Protein AF-A0AA88GRD1-F1 (afdb_monomer_lite)

Structure (mmCIF, N/CA/C/O backbone):
data_AF-A0AA88GRD1-F1
#
_entry.id   AF-A0AA88GRD1-F1
#
loop_
_atom_site.group_PDB
_atom_site.id
_atom_site.type_symbol
_atom_site.label_atom_id
_atom_site.label_alt_id
_atom_site.label_comp_id
_atom_site.label_asym_id
_atom_site.label_entity_id
_atom_site.label_seq_id
_atom_site.pdbx_PDB_ins_code
_atom_site.Cartn_x
_atom_site.Cartn_y
_atom_site.Cartn_z
_atom_site.occupancy
_atom_site.B_iso_or_equiv
_atom_site.auth_seq_id
_atom_site.auth_comp_id
_atom_site.auth_asym_id
_atom_site.auth_atom_id
_atom_site.pdbx_PDB_model_num
ATOM 1 N N . MET A 1 1 ? 17.449 -8.974 26.618 1.00 31.00 1 MET A N 1
ATOM 2 C CA . MET A 1 1 ? 17.729 -7.543 26.377 1.00 31.00 1 MET A CA 1
ATOM 3 C C . MET A 1 1 ? 16.964 -7.145 25.132 1.00 31.00 1 MET A C 1
ATOM 5 O O . MET A 1 1 ? 17.333 -7.564 24.045 1.00 31.00 1 MET A O 1
ATOM 9 N N . GLY A 1 2 ? 15.813 -6.498 25.317 1.00 31.42 2 GLY A N 1
ATOM 10 C CA . GLY A 1 2 ? 14.913 -6.144 24.222 1.00 31.42 2 GLY A CA 1
ATOM 11 C C . GLY A 1 2 ? 15.505 -5.008 23.401 1.00 31.42 2 GLY A C 1
ATOM 12 O O . GLY A 1 2 ? 15.759 -3.931 23.938 1.00 31.42 2 GLY A O 1
ATOM 13 N N . ASN A 1 3 ? 15.733 -5.253 22.113 1.00 25.38 3 ASN A N 1
ATOM 14 C CA . ASN A 1 3 ? 16.063 -4.197 21.169 1.00 25.38 3 ASN A CA 1
ATOM 15 C C . ASN A 1 3 ? 14.804 -3.360 20.940 1.00 25.38 3 ASN A C 1
ATOM 17 O O . ASN A 1 3 ? 13.932 -3.704 20.144 1.00 25.38 3 ASN A O 1
ATOM 21 N N . TYR A 1 4 ? 14.700 -2.266 21.689 1.00 30.19 4 TYR A N 1
ATOM 22 C CA . TYR A 1 4 ? 13.768 -1.192 21.400 1.00 30.19 4 TYR A CA 1
ATOM 23 C C . TYR A 1 4 ? 14.172 -0.571 20.062 1.00 30.19 4 TYR A C 1
ATOM 25 O O . TYR A 1 4 ? 15.127 0.201 19.984 1.00 30.19 4 TYR A O 1
ATOM 33 N N . PHE A 1 5 ? 13.448 -0.925 19.001 1.00 31.25 5 PHE A N 1
ATOM 34 C CA . PHE A 1 5 ? 13.452 -0.166 17.758 1.00 31.25 5 PHE A CA 1
ATOM 35 C C . PHE A 1 5 ? 13.036 1.270 18.089 1.00 31.25 5 PHE A C 1
ATOM 37 O O . PHE A 1 5 ? 11.887 1.527 18.457 1.00 31.25 5 PHE A O 1
ATOM 44 N N . LYS A 1 6 ? 13.995 2.197 18.006 1.00 24.72 6 LYS A N 1
ATOM 45 C CA . LYS A 1 6 ? 13.717 3.630 17.966 1.00 24.72 6 LYS A CA 1
ATOM 46 C C . LYS A 1 6 ? 12.980 3.898 16.660 1.00 24.72 6 LYS A C 1
ATOM 48 O O . LYS A 1 6 ? 13.600 3.966 15.603 1.00 24.72 6 LYS A O 1
ATOM 53 N N . VAL A 1 7 ? 11.661 4.015 16.737 1.00 33.59 7 VAL A N 1
ATOM 54 C CA . VAL A 1 7 ? 10.868 4.589 15.652 1.00 33.59 7 VAL A CA 1
ATOM 55 C C . VAL A 1 7 ? 11.128 6.092 15.709 1.00 33.59 7 VAL A C 1
ATOM 57 O O . VAL A 1 7 ? 10.507 6.811 16.485 1.00 33.59 7 VAL A O 1
ATOM 60 N N . ASN A 1 8 ? 12.137 6.552 14.970 1.00 30.30 8 ASN A N 1
ATOM 61 C CA . ASN A 1 8 ? 12.318 7.977 14.732 1.00 30.30 8 ASN A CA 1
ATOM 62 C C . ASN A 1 8 ? 11.155 8.449 13.853 1.00 30.30 8 ASN A C 1
ATOM 64 O O . ASN A 1 8 ? 10.889 7.868 12.801 1.00 30.30 8 ASN A O 1
ATOM 68 N N . SER A 1 9 ? 10.497 9.526 14.276 1.00 38.03 9 SER A N 1
ATOM 69 C CA . SER A 1 9 ? 9.333 10.183 13.663 1.00 38.03 9 SER A CA 1
ATOM 70 C C . SER A 1 9 ? 9.598 10.818 12.284 1.00 38.03 9 SER A C 1
ATOM 72 O O . SER A 1 9 ? 8.960 11.794 11.899 1.00 38.03 9 SER A O 1
ATOM 74 N N . SER A 1 10 ? 10.569 10.311 11.524 1.00 36.44 10 SER A N 1
ATOM 75 C CA . SER A 1 10 ? 10.974 10.866 10.223 1.00 36.44 10 SER A CA 1
ATOM 76 C C . SER A 1 10 ? 11.492 9.816 9.235 1.00 36.44 10 SER A C 1
ATOM 78 O O . SER A 1 10 ? 11.848 10.161 8.113 1.00 36.44 10 SER A O 1
ATOM 80 N N . THR A 1 11 ? 11.544 8.537 9.614 1.00 42.25 11 THR A N 1
ATOM 81 C CA . THR A 1 11 ? 12.011 7.459 8.734 1.00 42.25 11 THR A CA 1
ATOM 82 C C . THR A 1 11 ? 10.865 6.494 8.484 1.00 42.25 11 THR A C 1
ATOM 84 O O . THR A 1 11 ? 10.467 5.756 9.384 1.00 42.25 11 THR A O 1
ATOM 87 N N . LYS A 1 12 ? 10.333 6.523 7.258 1.00 49.03 12 LYS A N 1
ATOM 88 C CA . LYS A 1 12 ? 9.444 5.496 6.697 1.00 49.03 12 LYS A CA 1
ATOM 89 C C . LYS A 1 12 ? 9.948 4.103 7.126 1.00 49.03 12 LYS A C 1
ATOM 91 O O . LYS A 1 12 ? 11.150 3.867 6.988 1.00 49.03 12 LYS A O 1
ATOM 96 N N . PRO A 1 13 ? 9.096 3.210 7.668 1.00 55.72 13 PRO A N 1
ATOM 97 C CA . PRO A 1 13 ? 9.532 1.869 8.042 1.00 55.72 13 PRO A CA 1
ATOM 98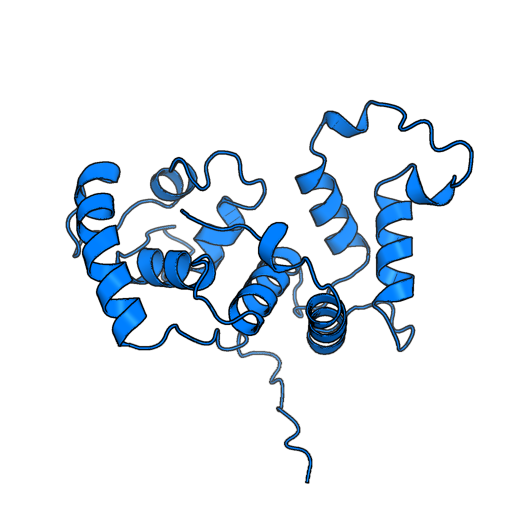 C C . PRO A 1 13 ? 10.189 1.191 6.838 1.00 55.72 13 PRO A C 1
ATOM 100 O O . PRO A 1 13 ? 9.628 1.200 5.739 1.00 55.72 13 PRO A O 1
ATOM 103 N N . GLU A 1 14 ? 11.394 0.652 7.020 1.00 68.00 14 GLU A N 1
ATOM 104 C CA . GLU A 1 14 ? 12.103 -0.014 5.933 1.00 68.00 14 GLU A CA 1
ATOM 105 C C . GLU A 1 14 ? 11.357 -1.299 5.572 1.00 68.00 14 GLU A C 1
ATOM 107 O O . GLU A 1 14 ? 11.158 -2.171 6.415 1.00 68.00 14 GLU A O 1
ATOM 112 N N . ILE A 1 15 ? 10.908 -1.396 4.322 1.00 78.06 15 ILE A N 1
ATOM 113 C CA . ILE A 1 15 ? 10.159 -2.551 3.837 1.00 78.06 15 ILE A CA 1
ATOM 114 C C . ILE A 1 15 ? 11.155 -3.701 3.616 1.00 78.06 15 ILE A C 1
ATOM 116 O O . ILE A 1 15 ? 12.048 -3.563 2.772 1.00 78.06 15 ILE A O 1
ATOM 120 N N . PRO A 1 16 ? 11.016 -4.846 4.316 1.00 79.69 16 PRO A N 1
ATOM 121 C CA . PRO A 1 16 ? 11.856 -6.009 4.081 1.00 79.69 16 PRO A CA 1
ATOM 122 C C . PRO A 1 16 ? 11.775 -6.451 2.620 1.00 79.69 16 PRO A C 1
ATOM 124 O O . PRO A 1 16 ? 10.691 -6.696 2.085 1.00 79.69 16 PRO A O 1
ATOM 127 N N . LYS A 1 17 ? 12.934 -6.564 1.971 1.00 77.56 17 LYS A N 1
ATOM 128 C CA . LYS A 1 17 ? 13.022 -6.973 0.567 1.00 77.56 17 LYS A CA 1
ATOM 129 C C . LYS A 1 17 ? 12.957 -8.490 0.425 1.00 77.56 17 LYS A C 1
ATOM 131 O O . LYS A 1 17 ? 13.346 -9.238 1.323 1.00 77.56 17 LYS A O 1
ATOM 136 N N . LEU A 1 18 ? 12.512 -8.941 -0.747 1.00 82.12 18 LEU A N 1
ATOM 137 C CA . LEU A 1 18 ? 12.633 -10.341 -1.140 1.00 82.12 18 LEU A CA 1
ATOM 138 C C . LEU A 1 18 ? 14.108 -10.793 -1.123 1.00 82.12 18 LEU A C 1
ATOM 140 O O . LEU A 1 18 ? 14.996 -10.000 -1.453 1.00 82.12 18 LEU A O 1
ATOM 144 N N . PRO A 1 19 ? 14.379 -12.075 -0.806 1.00 84.06 19 PRO A N 1
ATOM 145 C CA . PRO A 1 19 ? 15.677 -12.692 -1.059 1.00 84.06 19 PRO A CA 1
ATOM 146 C C . PRO A 1 19 ? 16.143 -12.443 -2.498 1.00 84.06 19 PRO A C 1
ATOM 148 O O . PRO A 1 19 ? 15.330 -12.479 -3.423 1.00 84.06 19 PRO A O 1
ATOM 151 N N . LYS A 1 20 ? 17.452 -12.230 -2.692 1.00 83.75 20 LYS A N 1
ATOM 152 C CA . LYS A 1 20 ? 18.035 -11.850 -3.995 1.00 83.75 20 LYS A CA 1
ATOM 153 C C . LYS A 1 20 ? 17.601 -12.771 -5.138 1.00 83.75 20 LYS A C 1
ATOM 155 O O . LYS A 1 20 ? 17.194 -12.283 -6.180 1.00 83.75 20 LYS A O 1
ATOM 160 N N . GLU A 1 21 ? 17.601 -14.080 -4.909 1.00 86.12 21 GLU A N 1
ATOM 161 C CA . GLU A 1 21 ? 17.204 -15.081 -5.909 1.00 86.12 21 GLU A CA 1
ATOM 162 C C . GLU A 1 21 ? 15.753 -14.898 -6.385 1.00 86.12 21 GLU A C 1
ATOM 164 O O . GLU A 1 21 ? 15.463 -14.968 -7.578 1.00 86.12 21 GLU A O 1
ATOM 169 N N . LEU A 1 22 ? 14.837 -14.608 -5.456 1.00 85.44 22 LEU A N 1
ATOM 170 C CA . LEU A 1 22 ? 13.429 -14.364 -5.771 1.00 85.44 22 LEU A CA 1
ATOM 171 C C . LEU A 1 22 ? 13.226 -13.010 -6.445 1.00 85.44 22 LEU A C 1
ATOM 173 O O . LEU A 1 22 ? 12.345 -12.875 -7.292 1.00 85.44 22 LEU A O 1
ATOM 177 N N . LEU A 1 23 ? 14.036 -12.017 -6.079 1.00 85.44 23 LEU A N 1
ATOM 178 C CA . LEU A 1 23 ? 14.034 -10.719 -6.736 1.00 85.44 23 LEU A CA 1
ATOM 179 C C . LEU A 1 23 ? 14.509 -10.848 -8.190 1.00 85.44 23 LEU A C 1
ATOM 181 O O . LEU A 1 23 ? 13.832 -10.347 -9.077 1.00 85.44 23 LEU A O 1
ATOM 185 N N . GLU A 1 24 ? 15.585 -11.588 -8.461 1.00 87.75 24 GLU A N 1
ATOM 186 C CA . GLU A 1 24 ? 16.074 -11.843 -9.825 1.00 87.75 24 GLU A CA 1
ATOM 187 C C . GLU A 1 24 ? 15.057 -12.617 -10.685 1.00 87.75 24 GLU A C 1
ATOM 189 O O . GLU A 1 24 ? 14.891 -12.340 -11.877 1.00 87.75 24 GLU A O 1
ATOM 194 N N . GLU A 1 25 ? 14.353 -13.594 -10.100 1.00 87.62 25 GLU A N 1
ATOM 195 C CA . GLU A 1 25 ? 13.248 -14.303 -10.762 1.00 87.62 25 GLU A CA 1
ATOM 196 C C . GLU A 1 25 ? 12.115 -13.328 -11.130 1.00 87.62 25 GLU A C 1
ATOM 198 O O . GLU A 1 25 ? 11.617 -13.333 -12.263 1.00 87.62 25 GLU A O 1
ATOM 203 N N . LEU A 1 26 ? 11.740 -12.462 -10.182 1.00 87.19 26 LEU A N 1
ATOM 204 C CA . LEU A 1 26 ? 10.706 -11.450 -10.364 1.00 87.19 26 LEU A CA 1
ATOM 205 C C . LEU A 1 26 ? 11.100 -10.442 -11.449 1.00 87.19 26 LEU A C 1
ATOM 207 O O . LEU A 1 26 ? 10.274 -10.139 -12.310 1.00 87.19 26 LEU A O 1
ATOM 211 N N . GLU A 1 27 ? 12.355 -9.992 -11.444 1.00 89.56 27 GLU A N 1
ATOM 212 C CA . GLU A 1 27 ? 12.948 -9.085 -12.428 1.00 89.56 27 GLU A CA 1
ATOM 213 C C . GLU A 1 27 ? 12.852 -9.657 -13.842 1.00 89.56 27 GLU A C 1
ATOM 215 O O . GLU A 1 27 ? 12.322 -9.000 -14.737 1.00 89.56 27 GLU A O 1
ATOM 220 N N . LYS A 1 28 ? 13.269 -10.913 -14.047 1.00 87.56 28 LYS A N 1
ATOM 221 C CA . LYS A 1 28 ? 13.185 -11.578 -15.360 1.00 87.56 28 LYS A CA 1
ATOM 222 C C . LYS A 1 28 ? 11.745 -11.689 -15.860 1.00 87.56 28 LYS A C 1
ATOM 224 O O . LYS A 1 28 ? 11.484 -11.442 -17.039 1.00 87.56 28 LYS A O 1
ATOM 229 N N . ARG A 1 29 ? 10.806 -12.048 -14.977 1.00 86.56 29 ARG A N 1
ATOM 230 C CA . ARG A 1 29 ? 9.379 -12.170 -15.322 1.00 86.56 29 ARG A CA 1
ATOM 231 C C . ARG A 1 29 ? 8.776 -10.811 -15.687 1.00 86.56 29 ARG A C 1
ATOM 233 O O . ARG A 1 29 ? 8.099 -10.696 -16.709 1.00 86.56 29 ARG A O 1
ATOM 240 N N . HIS A 1 30 ? 9.030 -9.793 -14.871 1.00 87.50 30 HIS A N 1
ATOM 241 C CA . HIS A 1 30 ? 8.395 -8.483 -14.999 1.00 87.50 30 HIS A CA 1
ATOM 242 C C . HIS A 1 30 ? 9.086 -7.569 -16.006 1.00 87.50 30 HIS A C 1
ATOM 244 O O . HIS A 1 30 ? 8.442 -6.651 -16.498 1.00 87.50 30 HIS A O 1
ATOM 250 N N . TYR A 1 31 ? 10.338 -7.839 -16.385 1.00 87.31 31 TYR A N 1
ATOM 251 C CA . TYR A 1 31 ? 11.025 -7.109 -17.452 1.00 87.31 31 TYR A CA 1
ATOM 252 C C . TYR A 1 31 ? 10.247 -7.178 -18.766 1.00 87.31 31 TYR A C 1
ATOM 254 O O . TYR A 1 31 ? 9.935 -6.153 -19.370 1.00 87.31 31 TYR A O 1
ATOM 262 N N . LYS A 1 32 ? 9.877 -8.395 -19.192 1.00 86.38 32 LYS A N 1
ATOM 263 C CA . LYS A 1 32 ? 9.118 -8.578 -20.434 1.00 86.38 32 LYS A CA 1
ATOM 264 C C . LYS A 1 32 ? 7.761 -7.885 -20.347 1.00 86.38 32 LYS A C 1
ATOM 266 O O . LYS A 1 32 ? 7.395 -7.187 -21.283 1.00 86.38 32 LYS A O 1
ATOM 271 N N . PHE A 1 33 ? 7.065 -8.055 -19.221 1.00 87.56 33 PHE A N 1
ATOM 272 C CA . PHE A 1 33 ? 5.774 -7.417 -18.973 1.00 87.56 33 PHE A CA 1
ATOM 273 C C . PHE A 1 33 ? 5.871 -5.890 -19.041 1.00 87.56 33 PHE A C 1
ATOM 275 O O . PHE A 1 33 ? 5.096 -5.270 -19.756 1.00 87.56 33 PHE A O 1
ATOM 282 N N . PHE A 1 34 ? 6.847 -5.290 -18.359 1.00 87.56 34 PHE A N 1
ATOM 283 C CA . PHE A 1 34 ? 7.049 -3.843 -18.326 1.00 87.56 34 PHE A CA 1
ATOM 284 C C . PHE A 1 34 ? 7.266 -3.280 -19.733 1.00 87.56 34 PHE A C 1
ATOM 286 O O . PHE A 1 34 ? 6.590 -2.334 -20.136 1.00 87.56 34 PHE A O 1
ATOM 293 N N . CYS A 1 35 ? 8.145 -3.917 -20.513 1.00 87.25 35 CYS A N 1
ATOM 294 C CA . CYS A 1 35 ? 8.428 -3.491 -21.878 1.00 87.25 35 CYS A CA 1
ATOM 295 C C . CYS A 1 35 ? 7.206 -3.588 -22.800 1.00 87.25 35 CYS A C 1
ATOM 297 O O . CYS A 1 35 ? 7.001 -2.706 -23.632 1.00 87.25 35 CYS A O 1
ATOM 299 N N . THR A 1 36 ? 6.392 -4.639 -22.668 1.00 87.38 36 THR A N 1
ATOM 300 C CA . THR A 1 36 ? 5.223 -4.842 -23.536 1.00 87.38 36 THR A CA 1
ATOM 301 C C . THR A 1 36 ? 4.010 -4.025 -23.113 1.00 87.38 36 THR A C 1
ATOM 303 O O . THR A 1 36 ? 3.343 -3.457 -23.968 1.00 87.38 36 THR A O 1
ATOM 306 N N . GLU A 1 37 ? 3.718 -3.965 -21.814 1.00 88.50 37 GLU A N 1
ATOM 307 C CA . GLU A 1 37 ? 2.501 -3.341 -21.284 1.00 88.50 37 GLU A CA 1
ATOM 308 C C . GLU A 1 37 ? 2.595 -1.816 -21.327 1.00 88.50 37 GLU A C 1
ATOM 310 O O . GLU A 1 37 ? 1.638 -1.130 -21.679 1.00 88.50 37 GLU A O 1
ATOM 315 N N . PHE A 1 38 ? 3.770 -1.272 -21.004 1.00 88.44 38 PHE A N 1
ATOM 316 C CA . PHE A 1 38 ? 3.971 0.173 -20.964 1.00 88.44 38 PHE A CA 1
ATOM 317 C C . PHE A 1 38 ? 4.583 0.739 -22.243 1.00 88.44 38 PHE A C 1
ATOM 319 O O . PHE A 1 38 ? 4.683 1.960 -22.366 1.00 88.44 38 PHE A O 1
ATOM 326 N N . ASN A 1 39 ? 4.976 -0.125 -23.190 1.00 87.88 39 ASN A N 1
ATOM 327 C CA . ASN A 1 39 ? 5.727 0.251 -24.390 1.00 87.88 39 ASN A CA 1
ATOM 328 C C . ASN A 1 39 ? 6.948 1.131 -24.047 1.00 87.88 39 ASN A C 1
ATOM 330 O O . ASN A 1 39 ? 7.218 2.138 -24.703 1.00 87.88 39 ASN A O 1
ATOM 334 N N . ALA A 1 40 ? 7.645 0.767 -22.968 1.00 85.56 40 ALA A N 1
ATOM 335 C CA . ALA A 1 40 ? 8.739 1.528 -22.381 1.00 85.56 40 ALA A CA 1
ATOM 336 C C . ALA A 1 40 ? 9.984 0.652 -22.240 1.00 85.56 40 ALA A C 1
ATOM 338 O O . ALA A 1 40 ? 9.902 -0.542 -21.961 1.00 85.56 40 ALA A O 1
ATOM 339 N N . ARG A 1 41 ? 11.165 1.237 -22.412 1.00 86.88 41 ARG A N 1
ATOM 340 C CA . ARG A 1 41 ? 12.422 0.561 -22.073 1.00 86.88 41 ARG A CA 1
ATOM 341 C C . ARG A 1 41 ? 12.678 0.629 -20.567 1.00 86.88 41 ARG A C 1
ATOM 343 O O . ARG A 1 41 ? 12.128 1.470 -19.870 1.00 86.88 41 ARG A O 1
ATOM 350 N N . ILE A 1 42 ? 13.570 -0.225 -20.074 1.00 84.31 42 ILE A N 1
ATOM 351 C CA . ILE A 1 42 ? 13.938 -0.290 -18.649 1.00 84.31 42 ILE A CA 1
ATOM 352 C C . ILE A 1 42 ? 14.523 1.021 -18.094 1.00 84.31 42 ILE A C 1
ATOM 354 O O . ILE A 1 42 ? 14.397 1.291 -16.904 1.00 84.31 42 ILE A O 1
ATOM 358 N N . ASP A 1 43 ? 15.160 1.822 -18.954 1.00 84.62 43 ASP A N 1
ATOM 359 C CA . ASP A 1 43 ? 15.740 3.135 -18.649 1.00 84.62 43 ASP A CA 1
ATOM 360 C C . ASP A 1 43 ? 14.717 4.279 -18.732 1.00 84.62 43 ASP A C 1
ATOM 362 O O . ASP A 1 43 ? 15.053 5.426 -18.447 1.00 84.62 43 ASP A O 1
ATOM 366 N N . GLN A 1 44 ? 13.483 3.987 -19.147 1.00 87.06 44 GLN A N 1
ATOM 367 C CA . GLN A 1 44 ? 12.424 4.972 -19.303 1.00 87.06 44 GLN A CA 1
ATOM 368 C C . GLN A 1 44 ? 11.469 4.954 -18.116 1.00 87.06 44 GLN A C 1
ATOM 370 O O . GLN A 1 44 ? 11.234 3.931 -17.471 1.00 87.06 44 GLN A O 1
ATOM 375 N N . PHE A 1 45 ? 10.886 6.119 -17.867 1.00 87.31 45 PHE A N 1
ATOM 376 C CA . PHE A 1 45 ? 9.824 6.275 -16.894 1.00 87.31 45 PHE A CA 1
ATOM 377 C C . PHE A 1 45 ? 8.476 5.873 -17.488 1.00 87.31 45 PHE A C 1
ATOM 379 O O . PHE A 1 45 ? 8.215 6.089 -18.674 1.00 87.31 45 PHE A O 1
ATOM 386 N N . VAL A 1 46 ? 7.603 5.344 -16.636 1.00 88.69 46 VAL A N 1
ATOM 387 C CA . VAL A 1 46 ? 6.196 5.086 -16.947 1.00 88.69 46 VAL A CA 1
ATOM 388 C C . VAL A 1 46 ? 5.313 5.948 -16.060 1.00 88.69 46 VAL A C 1
ATOM 390 O O . VAL A 1 46 ? 5.613 6.170 -14.888 1.00 88.69 46 VAL A O 1
ATOM 393 N N . ASN A 1 47 ? 4.213 6.449 -16.611 1.00 88.00 47 ASN A N 1
ATOM 394 C CA . ASN A 1 47 ? 3.325 7.321 -15.853 1.00 88.00 47 ASN A CA 1
ATOM 395 C C . ASN A 1 47 ? 2.518 6.515 -14.829 1.00 88.00 47 ASN A C 1
ATOM 397 O O . ASN A 1 47 ? 2.018 5.428 -15.134 1.00 88.00 47 ASN A O 1
ATOM 401 N N . ALA A 1 48 ? 2.268 7.098 -13.658 1.00 85.12 48 ALA A N 1
ATOM 402 C CA . ALA A 1 48 ? 1.395 6.532 -12.630 1.00 85.12 48 ALA A CA 1
ATOM 403 C C . ALA A 1 48 ? 0.013 6.126 -13.175 1.00 85.12 48 ALA A C 1
ATOM 405 O O . ALA A 1 48 ? -0.561 5.113 -12.772 1.00 85.12 48 ALA A O 1
ATOM 406 N N . SER A 1 49 ? -0.527 6.877 -14.139 1.00 86.44 49 SER A N 1
ATOM 407 C CA . SER A 1 49 ? -1.789 6.539 -14.808 1.00 86.44 49 SER A CA 1
ATOM 408 C C . SER A 1 49 ? -1.718 5.224 -15.592 1.00 86.44 49 SER A C 1
ATOM 410 O O . SER A 1 49 ? -2.691 4.476 -15.612 1.00 86.44 49 SER A O 1
ATOM 412 N N . GLN A 1 50 ? -0.577 4.898 -16.200 1.00 88.75 50 GLN A N 1
ATOM 413 C CA . GLN A 1 50 ? -0.381 3.620 -16.884 1.00 88.75 50 GLN A CA 1
ATOM 414 C C . GLN A 1 50 ? -0.301 2.484 -15.860 1.00 88.75 50 GLN A C 1
ATOM 416 O O . GLN A 1 50 ? -0.999 1.482 -15.997 1.00 88.75 50 GLN A O 1
ATOM 421 N N . VAL A 1 51 ? 0.471 2.672 -14.784 1.00 88.19 51 VAL A N 1
ATOM 422 C CA . VAL A 1 51 ? 0.638 1.655 -13.731 1.00 88.19 51 VAL A CA 1
ATOM 423 C C . VAL A 1 51 ? -0.673 1.388 -12.987 1.00 88.19 51 VAL A C 1
ATOM 425 O O . VAL A 1 51 ? -1.026 0.238 -12.750 1.00 88.19 51 VAL A O 1
ATOM 428 N N . THR A 1 52 ? -1.469 2.418 -12.690 1.00 87.94 52 THR A N 1
ATOM 429 C CA . THR A 1 52 ? -2.793 2.246 -12.060 1.00 87.94 52 THR A CA 1
ATOM 430 C C . THR A 1 52 ? -3.822 1.546 -12.955 1.00 87.94 52 THR A C 1
ATOM 432 O O . THR A 1 52 ? -4.849 1.096 -12.444 1.00 87.94 52 THR A O 1
ATOM 435 N N . ASN A 1 53 ? -3.575 1.434 -14.264 1.00 88.38 53 ASN A N 1
ATOM 436 C CA . ASN A 1 53 ? -4.483 0.799 -15.221 1.00 88.38 53 ASN A CA 1
ATOM 437 C C . ASN A 1 53 ? -4.130 -0.658 -15.551 1.00 88.38 53 ASN A C 1
ATOM 439 O O . ASN A 1 53 ? -4.917 -1.318 -16.234 1.00 88.38 53 ASN A O 1
ATOM 443 N N . ILE A 1 54 ? -3.022 -1.195 -15.027 1.00 89.12 54 ILE A N 1
ATOM 444 C CA . ILE A 1 54 ? -2.695 -2.614 -15.207 1.00 89.12 54 ILE A CA 1
ATOM 445 C C . ILE A 1 54 ? -3.794 -3.502 -14.620 1.00 89.12 54 ILE A C 1
ATOM 447 O O . ILE A 1 54 ? -4.470 -3.141 -13.648 1.00 89.12 54 ILE A O 1
ATOM 451 N N . ALA A 1 55 ? -3.942 -4.706 -15.175 1.00 85.75 55 ALA A N 1
ATOM 452 C CA . ALA A 1 55 ? -4.995 -5.641 -14.782 1.00 85.75 55 ALA A CA 1
ATOM 453 C C . ALA A 1 55 ? -5.052 -5.901 -13.263 1.00 85.75 55 ALA A C 1
ATOM 455 O O . ALA A 1 55 ? -6.149 -6.007 -12.716 1.00 85.75 55 ALA A O 1
ATOM 456 N N . ALA A 1 56 ? -3.892 -5.935 -12.596 1.00 83.69 56 ALA A N 1
ATOM 457 C CA . ALA A 1 56 ? -3.766 -6.171 -11.158 1.00 83.69 56 ALA A CA 1
ATOM 458 C C . ALA A 1 56 ? -4.217 -4.994 -10.265 1.00 83.69 56 ALA A C 1
ATOM 460 O O . ALA A 1 56 ? -4.610 -5.221 -9.125 1.00 83.69 56 ALA A O 1
ATOM 461 N N . LEU A 1 57 ? -4.186 -3.745 -10.754 1.00 86.06 57 LEU A N 1
ATOM 462 C CA . LEU A 1 57 ? -4.489 -2.549 -9.946 1.00 86.06 57 LEU A CA 1
ATOM 463 C C . LEU A 1 57 ? -5.734 -1.782 -10.392 1.00 86.06 57 LEU A C 1
ATOM 465 O O . LEU A 1 57 ? -6.280 -1.021 -9.597 1.00 86.06 57 LEU A O 1
ATOM 469 N N . ARG A 1 58 ? -6.232 -1.970 -11.619 1.00 84.94 58 ARG A N 1
ATOM 470 C CA . ARG A 1 58 ? -7.306 -1.128 -12.185 1.00 84.94 58 ARG A CA 1
ATOM 471 C C . ARG A 1 58 ? -8.574 -1.023 -11.328 1.00 84.94 58 ARG A C 1
ATOM 473 O O . ARG A 1 58 ? -9.182 0.049 -11.307 1.00 84.94 58 ARG A O 1
ATOM 480 N N . PHE A 1 59 ? -8.930 -2.088 -10.605 1.00 84.56 59 PHE A N 1
ATOM 481 C CA . PHE A 1 59 ? -10.094 -2.151 -9.707 1.00 84.56 59 PHE A CA 1
ATOM 482 C C . PHE A 1 59 ? -9.737 -1.999 -8.223 1.00 84.56 59 PHE A C 1
ATOM 484 O O . PHE A 1 59 ? -10.619 -2.049 -7.373 1.00 84.56 59 PHE A O 1
ATOM 491 N N . ASN A 1 60 ? -8.457 -1.816 -7.898 1.00 86.56 60 ASN A N 1
ATOM 492 C CA . ASN A 1 60 ? -8.022 -1.638 -6.523 1.00 86.56 60 ASN A CA 1
ATOM 493 C C . ASN A 1 60 ? -8.356 -0.204 -6.053 1.00 86.56 60 ASN A C 1
ATOM 495 O O . ASN A 1 60 ? -7.886 0.760 -6.670 1.00 86.56 60 ASN A O 1
ATOM 499 N N . PRO A 1 61 ? -9.123 -0.025 -4.960 1.00 87.38 61 PRO A N 1
ATOM 500 C CA . PRO A 1 61 ? -9.508 1.302 -4.475 1.00 87.38 61 PRO A CA 1
ATOM 501 C C . PRO A 1 61 ? -8.329 2.120 -3.914 1.00 87.38 61 PRO A C 1
ATOM 503 O O . PRO A 1 61 ? -8.418 3.341 -3.788 1.00 87.38 61 PRO A O 1
ATOM 506 N N . PHE A 1 62 ? -7.196 1.474 -3.630 1.00 89.31 62 PHE A N 1
ATOM 507 C CA . PHE A 1 62 ? -5.958 2.101 -3.168 1.00 89.31 62 PHE A CA 1
ATOM 508 C C . PHE A 1 62 ? -4.909 2.252 -4.275 1.00 89.31 62 PHE A C 1
ATOM 510 O O . PHE A 1 62 ? -3.787 2.651 -3.986 1.00 89.31 62 PHE A O 1
ATOM 517 N N . LYS A 1 63 ? -5.240 1.981 -5.548 1.00 89.00 63 LYS A N 1
ATOM 518 C CA . LYS A 1 63 ? -4.264 1.973 -6.657 1.00 89.00 63 LYS A CA 1
ATOM 519 C C . LYS A 1 63 ? -3.400 3.233 -6.760 1.00 89.00 63 LYS A C 1
ATOM 521 O O . LYS A 1 63 ? -2.209 3.119 -7.017 1.00 89.00 63 LYS A O 1
ATOM 526 N N . LYS A 1 64 ? -3.983 4.418 -6.536 1.00 88.31 64 LYS A N 1
ATOM 527 C CA . LYS A 1 64 ? -3.244 5.692 -6.556 1.00 88.31 64 LYS A CA 1
ATOM 528 C C . LYS A 1 64 ? -2.240 5.762 -5.408 1.00 88.31 64 LYS A C 1
ATOM 530 O O . LYS A 1 64 ? -1.059 5.942 -5.655 1.00 88.31 64 LYS A O 1
ATOM 535 N N . THR A 1 65 ? -2.708 5.492 -4.192 1.00 88.94 65 THR A N 1
ATOM 536 C CA . THR A 1 65 ? -1.888 5.469 -2.976 1.00 88.94 65 THR A CA 1
ATOM 537 C C . THR A 1 65 ? -0.768 4.433 -3.057 1.00 88.94 65 THR A C 1
ATOM 539 O O . THR A 1 65 ? 0.348 4.707 -2.638 1.00 88.94 65 THR A O 1
ATOM 542 N N . ILE A 1 66 ? -1.034 3.257 -3.636 1.00 88.94 66 ILE A N 1
ATOM 543 C CA . ILE A 1 66 ? -0.012 2.231 -3.881 1.00 88.94 66 ILE A CA 1
ATOM 544 C C . ILE A 1 66 ? 1.070 2.777 -4.815 1.00 88.94 66 ILE A C 1
ATOM 546 O O . ILE A 1 66 ? 2.250 2.683 -4.499 1.00 88.94 66 ILE A O 1
ATOM 550 N N . VAL A 1 67 ? 0.683 3.361 -5.949 1.00 88.31 67 VAL A N 1
ATOM 551 C CA . VAL A 1 67 ? 1.645 3.909 -6.910 1.00 88.31 67 VAL A CA 1
ATOM 552 C C . VAL A 1 67 ? 2.456 5.051 -6.297 1.00 88.31 67 VAL A C 1
ATOM 554 O O . VAL A 1 67 ? 3.678 5.019 -6.363 1.00 88.31 67 VAL A O 1
ATOM 557 N N . GLU A 1 68 ? 1.804 5.998 -5.623 1.00 86.75 68 GLU A N 1
ATOM 558 C CA . GLU A 1 68 ? 2.457 7.108 -4.911 1.00 86.75 68 GLU A CA 1
ATOM 559 C C . GLU A 1 68 ? 3.446 6.613 -3.844 1.00 86.75 68 GLU A C 1
ATOM 561 O O . GLU A 1 68 ? 4.509 7.199 -3.664 1.00 86.75 68 GLU A O 1
ATOM 566 N N . LEU A 1 69 ? 3.134 5.506 -3.162 1.00 86.06 69 LEU A N 1
ATOM 567 C CA . LEU A 1 69 ? 3.982 4.943 -2.114 1.00 86.06 69 LEU A CA 1
ATOM 568 C C . LEU A 1 69 ? 5.325 4.406 -2.634 1.00 86.06 69 LEU A C 1
ATOM 570 O O . LEU A 1 69 ? 6.318 4.456 -1.895 1.00 86.06 69 LEU A O 1
ATOM 574 N N . PHE A 1 70 ? 5.340 3.856 -3.849 1.00 86.50 70 PHE A N 1
ATOM 575 C CA . PHE A 1 70 ? 6.524 3.252 -4.472 1.00 86.50 70 PHE A CA 1
ATOM 576 C C . PHE A 1 70 ? 7.197 4.157 -5.506 1.00 86.50 70 PHE A C 1
ATOM 578 O O . PHE A 1 70 ? 8.320 3.872 -5.904 1.00 86.50 70 PHE A O 1
ATOM 585 N N . CYS A 1 71 ? 6.540 5.229 -5.940 1.00 84.81 71 CYS A N 1
ATOM 586 C CA . CYS A 1 71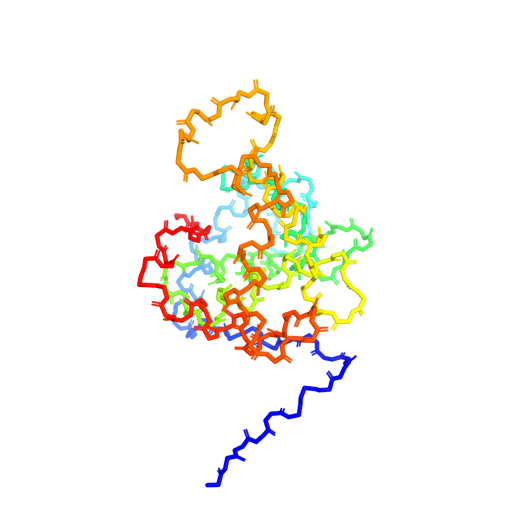 ? 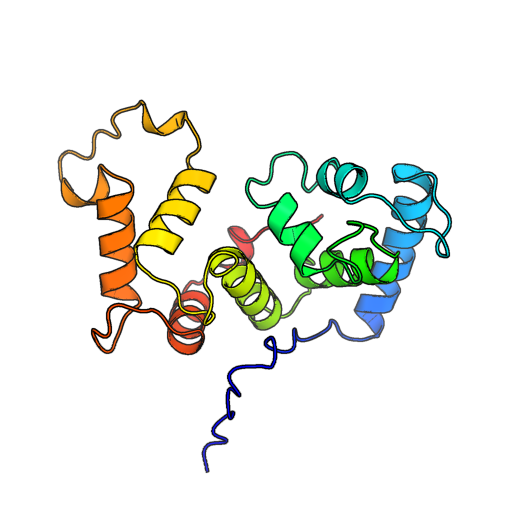7.100 6.173 -6.895 1.00 84.81 71 CYS A CA 1
ATOM 587 C C . CYS A 1 71 ? 8.294 6.920 -6.284 1.00 84.81 71 CYS A C 1
ATOM 589 O O . CYS A 1 71 ? 8.162 7.546 -5.230 1.00 84.81 71 CYS A O 1
ATOM 591 N N . SER A 1 72 ? 9.447 6.885 -6.958 1.00 79.31 72 SER A N 1
ATOM 592 C CA . SER A 1 72 ? 10.630 7.648 -6.539 1.00 79.31 72 SER A CA 1
ATOM 593 C C . SER A 1 72 ? 10.440 9.163 -6.689 1.00 79.31 72 SER A C 1
ATOM 595 O O . SER A 1 72 ? 11.043 9.929 -5.940 1.00 79.31 72 SER A O 1
ATOM 597 N N . ASP A 1 73 ? 9.586 9.596 -7.622 1.00 78.31 73 ASP A N 1
ATOM 598 C CA . ASP A 1 73 ? 9.194 10.996 -7.805 1.00 78.31 73 ASP A CA 1
ATOM 599 C C . ASP A 1 73 ? 7.661 11.142 -7.733 1.00 78.31 73 ASP A C 1
ATOM 601 O O . ASP A 1 73 ? 6.958 10.996 -8.740 1.00 78.31 73 ASP A O 1
ATOM 605 N N . PRO A 1 74 ? 7.109 11.394 -6.535 1.00 67.06 74 PRO A N 1
ATOM 606 C CA . PRO A 1 74 ? 5.672 11.565 -6.354 1.00 67.06 74 PRO A CA 1
ATOM 607 C C . PRO A 1 74 ? 5.096 12.801 -7.060 1.00 67.06 74 PRO A C 1
ATOM 609 O O . PRO A 1 74 ? 3.903 12.805 -7.357 1.00 67.06 74 PRO A O 1
ATOM 612 N N . GLU A 1 75 ? 5.902 13.838 -7.331 1.00 69.19 75 GLU A N 1
ATOM 613 C CA . GLU A 1 75 ? 5.424 15.079 -7.958 1.00 69.19 75 GLU A CA 1
ATOM 614 C C . GLU A 1 75 ? 5.182 14.895 -9.457 1.00 69.19 75 GLU A C 1
ATOM 616 O O . GLU A 1 75 ? 4.164 15.355 -9.979 1.00 69.19 75 GLU A O 1
ATOM 621 N N . SER A 1 76 ? 6.076 14.185 -10.153 1.00 73.00 76 SER A N 1
ATOM 622 C CA . SER A 1 76 ? 5.856 13.833 -11.562 1.00 73.00 76 SER A CA 1
ATOM 623 C C . SER A 1 76 ? 4.958 12.606 -11.739 1.00 73.00 76 SER A C 1
ATOM 625 O O . SER A 1 76 ? 4.361 12.424 -12.804 1.00 73.00 76 SER A O 1
ATOM 627 N N . GLY A 1 77 ? 4.853 11.753 -10.713 1.00 69.88 77 GLY A N 1
ATOM 628 C CA . GLY A 1 77 ? 4.177 10.459 -10.802 1.00 69.88 77 GLY A CA 1
ATOM 629 C C . GLY A 1 77 ? 4.874 9.498 -11.772 1.00 69.88 77 GLY A C 1
ATOM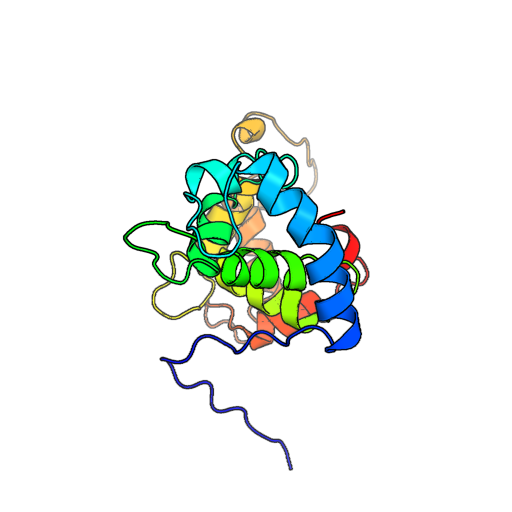 630 O O . GLY A 1 77 ? 4.238 8.576 -12.291 1.00 69.88 77 GLY A O 1
ATOM 631 N N . ALA A 1 78 ? 6.151 9.741 -12.067 1.00 83.12 78 ALA A N 1
ATOM 632 C CA . ALA A 1 78 ? 6.958 8.952 -12.979 1.00 83.12 78 ALA A CA 1
ATOM 633 C C . ALA A 1 78 ? 7.612 7.784 -12.231 1.00 83.12 78 ALA A C 1
ATOM 635 O O . ALA A 1 78 ? 8.457 7.976 -11.360 1.00 83.12 78 ALA A O 1
ATOM 636 N N . MET A 1 79 ? 7.249 6.556 -12.597 1.00 87.00 79 MET A N 1
ATOM 637 C CA . MET A 1 79 ? 7.828 5.348 -12.012 1.00 87.00 79 MET A CA 1
ATOM 638 C C . MET A 1 79 ? 8.943 4.796 -12.892 1.00 87.00 79 MET A C 1
ATOM 640 O O . MET A 1 79 ? 8.789 4.659 -14.107 1.00 87.00 79 MET A O 1
ATOM 644 N N . THR A 1 80 ? 10.053 4.417 -12.271 1.00 90.06 80 THR A N 1
ATOM 645 C CA . THR A 1 80 ? 11.100 3.620 -12.919 1.00 90.06 80 THR A CA 1
ATOM 646 C C . THR A 1 80 ? 10.728 2.135 -12.931 1.00 90.06 80 THR A C 1
ATOM 648 O O . THR A 1 80 ? 9.854 1.681 -12.186 1.00 90.06 80 THR A O 1
ATOM 651 N N . PHE A 1 81 ? 11.443 1.325 -13.719 1.00 89.44 81 PHE A N 1
ATOM 652 C CA . PHE A 1 81 ? 11.329 -0.133 -13.603 1.00 89.44 81 PHE A CA 1
ATOM 653 C C . PHE A 1 81 ? 11.670 -0.631 -12.189 1.00 89.44 81 PHE A C 1
ATOM 655 O O . PHE A 1 81 ? 11.049 -1.577 -11.710 1.00 89.44 81 PHE A O 1
ATOM 662 N N . ARG A 1 82 ? 12.613 0.021 -11.491 1.00 88.44 82 ARG A N 1
ATOM 663 C CA . ARG A 1 82 ? 12.961 -0.332 -10.109 1.00 88.44 82 ARG A CA 1
ATOM 664 C C . ARG A 1 82 ? 11.789 -0.099 -9.158 1.00 88.44 82 ARG A C 1
ATOM 666 O O . ARG A 1 82 ? 11.479 -0.998 -8.385 1.00 88.44 82 ARG A O 1
ATOM 673 N N . ASP A 1 83 ? 11.113 1.041 -9.273 1.00 89.19 83 ASP A N 1
ATOM 674 C CA . ASP A 1 83 ? 9.924 1.360 -8.470 1.00 89.19 83 ASP A CA 1
ATOM 675 C C . ASP A 1 83 ? 8.804 0.343 -8.714 1.00 89.19 83 ASP A C 1
ATOM 677 O O . ASP A 1 83 ? 8.183 -0.166 -7.780 1.00 89.19 83 ASP A O 1
ATOM 681 N N . PHE A 1 84 ? 8.579 -0.009 -9.985 1.00 88.94 84 PHE A N 1
ATOM 682 C CA . PHE A 1 84 ? 7.605 -1.028 -10.368 1.00 88.94 84 PHE A CA 1
ATOM 683 C C . PHE A 1 84 ? 7.948 -2.404 -9.775 1.00 88.94 84 PHE A C 1
ATOM 685 O O . PHE A 1 84 ? 7.071 -3.092 -9.254 1.00 88.94 84 PHE A O 1
ATOM 692 N N . LEU A 1 85 ? 9.221 -2.799 -9.802 1.00 89.06 85 LEU A N 1
ATOM 693 C CA . LEU A 1 85 ? 9.676 -4.051 -9.198 1.00 89.06 85 LEU A CA 1
ATOM 694 C C . LEU A 1 85 ? 9.559 -4.054 -7.680 1.00 89.06 85 LEU A C 1
ATOM 696 O O . LEU A 1 85 ? 9.152 -5.067 -7.117 1.00 89.06 85 LEU A O 1
ATOM 700 N N . ASP A 1 86 ? 9.909 -2.952 -7.019 1.00 87.94 86 ASP A N 1
ATOM 701 C CA . ASP A 1 86 ? 9.783 -2.828 -5.570 1.00 87.94 86 ASP A CA 1
ATOM 702 C C . ASP A 1 86 ? 8.305 -2.939 -5.161 1.00 87.94 86 ASP A C 1
ATOM 704 O O . ASP A 1 86 ? 7.990 -3.698 -4.242 1.00 87.94 86 ASP A O 1
ATOM 708 N N . MET A 1 87 ? 7.389 -2.333 -5.925 1.00 88.62 87 MET A N 1
ATOM 709 C CA . MET A 1 87 ? 5.944 -2.524 -5.767 1.00 88.62 87 MET A CA 1
ATOM 710 C C . MET A 1 87 ? 5.538 -4.000 -5.931 1.00 88.62 87 MET A C 1
ATOM 712 O O . MET A 1 87 ? 4.922 -4.579 -5.034 1.00 88.62 87 MET A O 1
ATOM 716 N N . CYS A 1 88 ? 5.911 -4.645 -7.041 1.00 87.31 88 CYS A N 1
ATOM 717 C CA . CYS A 1 88 ? 5.603 -6.058 -7.292 1.00 87.31 88 CYS A CA 1
ATOM 718 C C . CYS A 1 88 ? 6.204 -6.995 -6.231 1.00 87.31 88 CYS A C 1
ATOM 720 O O . CYS A 1 88 ? 5.620 -8.033 -5.920 1.00 87.31 88 CYS A O 1
ATOM 722 N N . SER A 1 89 ? 7.357 -6.638 -5.660 1.00 88.19 89 SER A N 1
ATOM 723 C CA . SER A 1 89 ? 8.067 -7.470 -4.689 1.00 88.19 89 SER A CA 1
ATOM 724 C C . SER A 1 89 ? 7.278 -7.663 -3.398 1.00 88.19 89 SER A C 1
ATOM 726 O O . SER A 1 89 ? 7.274 -8.767 -2.857 1.00 88.19 89 SER A O 1
ATOM 728 N N . VAL A 1 90 ? 6.559 -6.633 -2.942 1.00 85.38 90 VAL A N 1
ATOM 729 C CA . VAL A 1 90 ? 5.765 -6.688 -1.707 1.00 85.38 90 VAL A CA 1
ATOM 730 C C . VAL A 1 90 ? 4.467 -7.459 -1.909 1.00 85.38 90 VAL A C 1
ATOM 732 O O . VAL A 1 90 ? 4.042 -8.196 -1.022 1.00 85.38 90 VAL A O 1
ATOM 735 N N . PHE A 1 91 ? 3.849 -7.330 -3.081 1.00 83.31 91 PHE A N 1
ATOM 736 C CA . PHE A 1 91 ? 2.608 -8.040 -3.400 1.00 83.31 91 PHE A CA 1
ATOM 737 C C . PHE A 1 91 ? 2.834 -9.460 -3.935 1.00 83.31 91 PHE A C 1
ATOM 739 O O . PHE A 1 91 ? 1.876 -10.152 -4.287 1.00 83.31 91 PHE A O 1
ATOM 746 N N . SER A 1 92 ? 4.090 -9.913 -3.974 1.00 85.12 92 SER A N 1
ATOM 747 C CA . SER A 1 92 ? 4.433 -11.293 -4.294 1.00 85.12 92 SER A CA 1
ATOM 748 C C . SER A 1 92 ? 3.879 -12.250 -3.229 1.00 85.12 92 SER A C 1
ATOM 750 O O . SER A 1 92 ? 4.020 -11.989 -2.028 1.00 85.12 92 SER A O 1
ATOM 752 N N . PRO A 1 93 ? 3.345 -13.423 -3.617 1.00 83.75 93 PRO A N 1
ATOM 753 C CA . PRO A 1 93 ? 2.999 -14.480 -2.668 1.00 83.75 93 PRO A CA 1
ATOM 754 C C . PRO A 1 93 ? 4.181 -14.891 -1.779 1.00 83.75 93 PRO A C 1
ATOM 756 O O . PRO A 1 93 ? 3.985 -15.266 -0.628 1.00 83.75 93 PRO A O 1
ATOM 759 N N . LYS A 1 94 ? 5.411 -14.790 -2.307 1.00 85.62 94 LYS A N 1
ATOM 760 C CA . LYS A 1 94 ? 6.653 -15.146 -1.606 1.00 85.62 94 LYS A CA 1
ATOM 761 C C . LYS A 1 94 ? 7.176 -14.023 -0.692 1.00 85.62 94 LYS A C 1
ATOM 763 O O . LYS A 1 94 ? 8.214 -14.205 -0.057 1.00 85.62 94 LYS A O 1
ATOM 768 N N . ALA A 1 95 ? 6.517 -12.861 -0.651 1.00 86.19 95 ALA A N 1
ATOM 769 C CA . ALA A 1 95 ? 6.939 -11.742 0.184 1.00 86.19 95 ALA A CA 1
ATOM 770 C C . ALA A 1 95 ? 6.775 -12.067 1.676 1.00 86.19 95 ALA A C 1
ATOM 772 O O . ALA A 1 95 ? 5.755 -12.652 2.058 1.00 86.19 95 ALA A O 1
ATOM 773 N N . PRO A 1 96 ? 7.726 -11.656 2.538 1.00 87.06 96 PRO A N 1
ATOM 774 C CA . PRO A 1 96 ? 7.557 -11.770 3.976 1.00 87.06 96 PRO A CA 1
ATOM 775 C C . PRO A 1 96 ? 6.273 -11.072 4.417 1.00 87.06 96 PRO A C 1
ATOM 777 O O . PRO A 1 96 ? 5.994 -9.941 4.016 1.00 87.06 96 PRO A O 1
ATOM 780 N N . ARG A 1 97 ? 5.514 -11.724 5.297 1.00 87.50 97 ARG A N 1
ATOM 781 C CA . ARG A 1 97 ? 4.273 -11.171 5.847 1.00 87.50 97 ARG A CA 1
ATOM 782 C C . ARG A 1 97 ? 4.465 -9.777 6.446 1.00 87.50 97 ARG A C 1
ATOM 784 O O . ARG A 1 97 ? 3.625 -8.906 6.258 1.00 87.50 97 ARG A O 1
ATOM 791 N N . GLU A 1 98 ? 5.591 -9.555 7.117 1.00 88.19 98 GLU A N 1
ATOM 792 C CA . GLU A 1 98 ? 5.946 -8.257 7.695 1.00 88.19 98 GLU A CA 1
ATOM 793 C C . GLU A 1 98 ? 6.050 -7.144 6.641 1.00 88.19 98 GLU A C 1
ATOM 795 O O . GLU A 1 98 ? 5.534 -6.053 6.865 1.00 88.19 98 GLU A O 1
ATOM 800 N N . ALA A 1 99 ? 6.609 -7.426 5.459 1.00 87.69 99 ALA A N 1
ATOM 801 C CA . ALA A 1 99 ? 6.675 -6.454 4.367 1.00 87.69 99 ALA A CA 1
ATOM 802 C C . ALA A 1 99 ? 5.280 -6.041 3.882 1.00 87.69 99 ALA A C 1
ATOM 804 O O . ALA A 1 99 ? 5.021 -4.856 3.669 1.00 87.69 99 ALA A O 1
ATOM 805 N N . LYS A 1 100 ? 4.357 -7.006 3.781 1.00 88.31 100 LYS A N 1
ATOM 806 C CA . LYS A 1 100 ? 2.955 -6.741 3.432 1.00 88.31 100 LYS A CA 1
ATOM 807 C C . LYS A 1 100 ? 2.267 -5.885 4.497 1.00 88.31 100 LYS A C 1
ATOM 809 O O . LYS A 1 100 ? 1.598 -4.917 4.153 1.00 88.31 100 LYS A O 1
ATOM 814 N N . ILE A 1 101 ? 2.457 -6.210 5.779 1.00 89.31 101 ILE A N 1
ATOM 815 C CA . ILE A 1 101 ? 1.877 -5.458 6.905 1.00 89.31 101 ILE A CA 1
ATOM 816 C C . ILE A 1 101 ? 2.348 -4.003 6.888 1.00 89.31 101 ILE A C 1
ATOM 818 O O . ILE A 1 101 ? 1.515 -3.107 6.997 1.00 89.31 101 ILE A O 1
ATOM 822 N N . ILE A 1 102 ? 3.652 -3.764 6.709 1.00 89.31 102 ILE A N 1
ATOM 823 C CA . ILE A 1 102 ? 4.214 -2.409 6.624 1.00 89.31 102 ILE A CA 1
ATOM 824 C C . ILE A 1 102 ? 3.538 -1.626 5.503 1.00 89.31 102 ILE A C 1
ATOM 826 O O . ILE A 1 102 ? 3.053 -0.522 5.731 1.00 89.31 102 ILE A O 1
ATOM 830 N N . VAL A 1 103 ? 3.461 -2.200 4.304 1.00 88.88 103 VAL A N 1
ATOM 831 C CA . VAL A 1 103 ? 2.886 -1.501 3.150 1.00 88.88 103 VAL A CA 1
ATOM 832 C C . VAL A 1 103 ? 1.395 -1.237 3.317 1.00 88.88 103 VAL A C 1
ATOM 834 O O . VAL A 1 103 ? 0.944 -0.143 2.991 1.00 88.88 103 VAL A O 1
ATOM 837 N N . ILE A 1 104 ? 0.630 -2.172 3.878 1.00 90.25 104 ILE A N 1
ATOM 838 C CA . ILE A 1 104 ? -0.791 -1.940 4.170 1.00 90.25 104 ILE A CA 1
ATOM 839 C C . ILE A 1 104 ? -0.959 -0.826 5.198 1.00 90.25 104 ILE A C 1
ATOM 841 O O . ILE A 1 104 ? -1.781 0.062 4.987 1.00 90.25 104 ILE A O 1
ATOM 845 N N . PHE A 1 105 ? -0.159 -0.835 6.267 1.00 90.19 105 PHE A N 1
ATOM 846 C CA . PHE A 1 105 ? -0.193 0.223 7.271 1.00 90.19 105 PHE A CA 1
ATOM 847 C C . PHE A 1 105 ? 0.073 1.586 6.633 1.00 90.19 105 PHE A C 1
ATOM 849 O O . PHE A 1 105 ? -0.712 2.509 6.809 1.00 90.19 105 PHE A O 1
ATOM 856 N N . MET A 1 106 ? 1.106 1.676 5.793 1.00 88.62 106 MET A N 1
ATOM 857 C CA . MET A 1 106 ? 1.440 2.892 5.053 1.00 88.62 106 MET A CA 1
ATOM 858 C C . MET A 1 106 ? 0.331 3.369 4.112 1.00 88.62 106 MET A C 1
ATOM 860 O O . MET A 1 106 ? 0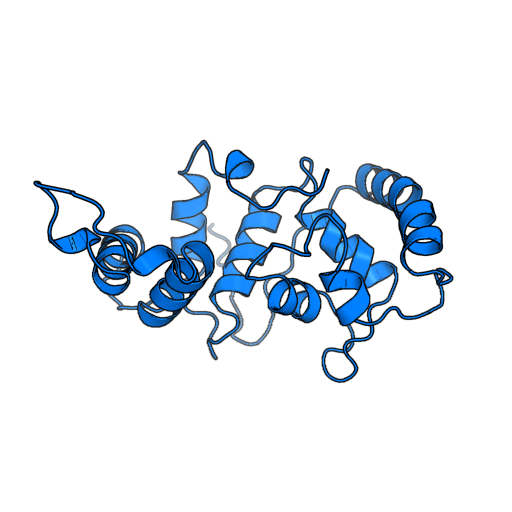.118 4.571 3.973 1.00 88.62 106 MET A O 1
ATOM 864 N N . ILE A 1 107 ? -0.378 2.446 3.458 1.00 89.69 107 ILE A N 1
ATOM 865 C CA . ILE A 1 107 ? -1.530 2.782 2.614 1.00 89.69 107 ILE A CA 1
ATOM 866 C C . ILE A 1 107 ? -2.673 3.330 3.475 1.00 89.69 107 ILE A C 1
ATOM 868 O O . ILE A 1 107 ? -3.315 4.305 3.087 1.00 89.69 107 ILE A O 1
ATOM 872 N N . PHE A 1 108 ? -2.933 2.720 4.633 1.00 90.19 108 PHE A N 1
ATOM 873 C CA . PHE A 1 108 ? -4.025 3.122 5.519 1.00 90.19 108 PHE A CA 1
ATOM 874 C C . PHE A 1 108 ? -3.732 4.451 6.225 1.00 90.19 108 PHE A C 1
ATOM 876 O O . PHE A 1 108 ? -4.650 5.236 6.434 1.00 90.19 108 PHE A O 1
ATOM 883 N N . THR A 1 109 ? -2.464 4.749 6.521 1.00 89.56 109 THR A N 1
ATOM 884 C CA . THR A 1 109 ? -2.032 6.019 7.122 1.00 89.56 109 THR A CA 1
ATOM 885 C C . THR A 1 109 ? -1.647 7.083 6.095 1.00 89.56 109 THR A C 1
ATOM 887 O O . THR A 1 109 ? -1.088 8.105 6.479 1.00 89.56 109 THR A O 1
ATOM 890 N N . ALA A 1 110 ? -1.917 6.898 4.799 1.00 84.88 110 ALA A N 1
ATOM 891 C CA . ALA A 1 110 ? -1.460 7.831 3.761 1.00 84.88 110 ALA A CA 1
ATOM 892 C C . ALA A 1 110 ? -1.996 9.268 3.932 1.00 84.88 110 ALA A C 1
ATOM 894 O O . ALA A 1 110 ? -1.381 10.223 3.467 1.00 84.88 110 ALA A O 1
ATOM 895 N N . THR A 1 111 ? -3.141 9.432 4.601 1.00 80.94 111 THR A N 1
ATOM 896 C CA . THR A 1 111 ? -3.736 10.735 4.949 1.00 80.94 111 THR A CA 1
ATOM 897 C C . THR A 1 111 ? -3.273 11.283 6.298 1.00 80.94 111 THR A C 1
ATOM 899 O O . THR A 1 111 ? -3.572 12.431 6.632 1.00 80.94 111 THR A O 1
ATOM 902 N N . SER A 1 112 ? -2.554 10.476 7.075 1.00 82.75 112 SER A N 1
ATOM 903 C CA . SER A 1 112 ? -2.096 10.796 8.420 1.00 82.75 112 SER A CA 1
ATOM 904 C C . SER A 1 112 ? -0.755 11.530 8.380 1.00 82.75 112 SER A C 1
ATOM 906 O O . SER A 1 112 ? 0.109 11.249 7.551 1.00 82.75 112 SER A O 1
ATOM 908 N N . LYS A 1 113 ? -0.564 12.488 9.292 1.00 79.44 113 LYS A N 1
ATOM 909 C CA . LYS A 1 113 ? 0.683 13.272 9.382 1.00 79.44 113 LYS A CA 1
ATOM 910 C C . LYS A 1 113 ? 1.761 12.585 10.218 1.00 79.44 113 LYS A C 1
ATOM 912 O O . LYS A 1 113 ? 2.936 12.898 10.063 1.00 79.44 113 LYS A O 1
ATOM 917 N N . ASP A 1 114 ? 1.364 11.684 11.108 1.00 84.56 114 ASP A N 1
ATOM 918 C CA . ASP A 1 114 ? 2.224 11.043 12.108 1.00 84.56 114 ASP A CA 1
ATOM 919 C C . ASP A 1 114 ? 2.299 9.520 11.957 1.00 84.56 114 ASP A C 1
ATOM 921 O O . ASP A 1 114 ? 2.957 8.853 12.753 1.00 84.56 114 ASP A O 1
ATOM 925 N N . ASN A 1 115 ? 1.696 8.969 10.899 1.00 86.00 115 ASN A N 1
ATOM 926 C CA . ASN A 1 115 ? 1.583 7.527 10.671 1.00 86.00 115 ASN A CA 1
ATOM 927 C C . ASN A 1 115 ? 0.884 6.794 11.824 1.00 86.00 115 ASN A C 1
ATOM 929 O O . ASN A 1 115 ? 1.245 5.664 12.150 1.00 86.00 115 ASN A O 1
ATOM 933 N N . LEU A 1 116 ? -0.110 7.434 12.435 1.00 89.81 116 LEU A N 1
ATOM 934 C CA . LEU A 1 116 ? -1.026 6.802 13.377 1.00 89.81 116 LEU A CA 1
ATOM 935 C C . LEU A 1 116 ? -2.387 6.630 12.712 1.00 89.81 116 LEU A C 1
ATOM 937 O O . LEU A 1 116 ? -2.836 7.522 11.983 1.00 89.81 116 LEU A O 1
ATOM 941 N N . LEU A 1 117 ? -3.011 5.474 12.940 1.00 91.75 117 LEU A N 1
ATOM 942 C CA . LEU A 1 117 ? -4.348 5.174 12.438 1.00 91.75 117 LEU A CA 1
ATOM 943 C C . LEU A 1 117 ? -5.383 5.643 13.447 1.00 91.75 117 LEU A C 1
ATOM 945 O O . LEU A 1 117 ? -5.431 5.156 14.573 1.00 91.75 117 LEU A O 1
ATOM 949 N N . ARG A 1 118 ? -6.242 6.562 13.023 1.00 93.12 118 ARG A N 1
ATOM 950 C CA . ARG A 1 118 ? -7.386 7.012 13.814 1.00 93.12 118 ARG A CA 1
ATOM 951 C C . ARG A 1 118 ? -8.659 6.387 13.279 1.00 93.12 118 ARG A C 1
ATOM 953 O O . ARG A 1 118 ? -8.701 5.894 12.150 1.00 93.12 118 ARG A O 1
ATOM 960 N N . GLN A 1 119 ? -9.734 6.479 14.056 1.00 92.25 119 GLN A N 1
ATOM 961 C CA . GLN A 1 119 ? -11.042 5.991 13.624 1.00 92.25 119 GLN A CA 1
ATOM 962 C C . GLN A 1 119 ? -11.428 6.537 12.236 1.00 92.25 119 GLN A C 1
ATOM 964 O O . GLN A 1 119 ? -11.881 5.774 11.390 1.00 92.25 119 GLN A O 1
ATOM 969 N N . SER A 1 120 ? -11.160 7.817 11.954 1.00 91.19 120 SER A N 1
ATOM 970 C CA . SER A 1 120 ? -11.431 8.434 10.647 1.00 91.19 120 SER A CA 1
ATOM 971 C C . SER A 1 120 ? -10.656 7.802 9.485 1.00 91.19 120 SER A C 1
ATOM 973 O O . SER A 1 120 ? -11.177 7.720 8.372 1.00 91.19 120 SER A O 1
ATOM 975 N N . ASP A 1 121 ? -9.421 7.347 9.716 1.00 91.69 121 ASP A N 1
ATOM 976 C CA . ASP A 1 121 ? -8.624 6.671 8.688 1.00 91.69 121 ASP A CA 1
ATOM 977 C C . ASP A 1 121 ? -9.208 5.282 8.394 1.00 91.69 121 ASP A C 1
ATOM 979 O O . ASP A 1 121 ? -9.345 4.889 7.235 1.00 91.69 121 ASP A O 1
ATOM 983 N N . ILE A 1 122 ? -9.650 4.569 9.434 1.00 90.75 122 ILE A N 1
ATOM 984 C CA . ILE A 1 122 ? -10.332 3.275 9.295 1.00 90.75 122 ILE A CA 1
ATOM 985 C C . ILE A 1 122 ? -11.665 3.444 8.563 1.00 90.75 122 ILE A C 1
ATOM 987 O O . ILE A 1 122 ? -11.975 2.661 7.667 1.00 90.75 122 ILE A O 1
ATOM 991 N N . GLU A 1 123 ? -12.440 4.478 8.892 1.00 89.62 123 GLU A N 1
ATOM 992 C CA . GLU A 1 123 ? -13.684 4.802 8.191 1.00 89.62 123 GLU A CA 1
ATOM 993 C C . GLU A 1 123 ? -13.433 5.049 6.696 1.00 89.62 123 GLU A C 1
ATOM 995 O O . GLU A 1 123 ? -14.171 4.539 5.852 1.00 89.62 123 GLU A O 1
ATOM 1000 N N . ASN A 1 124 ? -12.355 5.759 6.346 1.00 88.06 124 ASN A N 1
ATOM 1001 C CA . ASN A 1 124 ? -11.945 5.977 4.958 1.00 88.06 124 ASN A CA 1
ATOM 1002 C C . ASN A 1 124 ? -11.569 4.659 4.264 1.00 88.06 124 ASN A C 1
ATOM 1004 O O . ASN A 1 124 ? -12.040 4.386 3.159 1.00 88.06 124 ASN A O 1
ATOM 1008 N N . VAL A 1 125 ? -10.775 3.809 4.922 1.00 88.88 125 VAL A N 1
ATOM 1009 C CA . VAL A 1 125 ? -10.393 2.485 4.406 1.00 88.88 125 VAL A CA 1
ATOM 1010 C C . VAL A 1 125 ? -11.626 1.614 4.157 1.00 88.88 125 VAL A C 1
ATOM 1012 O O . VAL A 1 125 ? -11.784 1.083 3.057 1.00 88.88 125 VAL A O 1
ATOM 1015 N N . ILE A 1 126 ? -12.530 1.504 5.134 1.00 86.56 126 ILE A N 1
ATOM 1016 C CA . ILE A 1 126 ? -13.777 0.737 5.009 1.00 86.56 126 ILE A CA 1
ATOM 1017 C C . ILE A 1 126 ? -14.653 1.329 3.900 1.00 86.56 126 ILE A C 1
ATOM 1019 O O . ILE A 1 126 ? -15.148 0.590 3.050 1.00 86.56 126 ILE A O 1
ATOM 1023 N N . GLY A 1 127 ? -14.803 2.655 3.852 1.00 85.19 127 GLY A N 1
ATOM 1024 C CA . GLY A 1 127 ? -15.569 3.340 2.813 1.00 85.19 127 GLY A CA 1
ATOM 1025 C C . GLY A 1 127 ? -15.033 3.069 1.408 1.00 85.19 127 GLY A C 1
ATOM 1026 O O . GLY A 1 127 ? -15.806 2.806 0.492 1.00 85.19 127 GLY A O 1
ATOM 1027 N N . ARG A 1 128 ? -13.708 3.034 1.237 1.00 84.81 128 ARG A N 1
ATOM 1028 C CA . ARG A 1 128 ? -13.057 2.675 -0.031 1.00 84.81 128 ARG A CA 1
ATOM 1029 C C . ARG A 1 128 ? -13.256 1.213 -0.424 1.00 84.81 128 ARG A C 1
ATOM 1031 O O . ARG A 1 128 ? -13.373 0.928 -1.612 1.00 84.81 128 ARG A O 1
ATOM 1038 N N . LEU A 1 129 ? -13.277 0.297 0.544 1.00 83.00 129 LEU A N 1
ATOM 1039 C CA . LEU A 1 129 ? -13.484 -1.134 0.298 1.00 83.00 129 LEU A CA 1
ATOM 1040 C C . LEU A 1 129 ? -14.935 -1.459 -0.069 1.00 83.00 129 LEU A C 1
ATOM 1042 O O . LEU A 1 129 ? -15.174 -2.282 -0.950 1.00 83.00 129 LEU A O 1
ATOM 1046 N N . VAL A 1 130 ? -15.899 -0.815 0.591 1.00 77.06 130 VAL A N 1
ATOM 1047 C CA . VAL A 1 130 ? -17.330 -1.020 0.325 1.00 77.06 130 VAL A CA 1
ATOM 1048 C C . VAL A 1 130 ? -17.792 -0.217 -0.901 1.00 77.06 130 VAL A C 1
ATOM 1050 O O . VAL A 1 130 ? -18.709 -0.641 -1.607 1.00 77.06 130 VAL A O 1
ATOM 1053 N N . GLY A 1 131 ? -17.136 0.910 -1.195 1.00 71.19 131 GLY A N 1
ATOM 1054 C CA . GLY A 1 131 ? -17.498 1.810 -2.288 1.00 71.19 131 GLY A CA 1
ATOM 1055 C C . GLY A 1 131 ? -18.916 2.370 -2.134 1.00 71.19 131 GLY A C 1
ATOM 1056 O O . GLY A 1 131 ? -19.444 2.488 -1.027 1.00 71.19 131 GLY A O 1
ATOM 1057 N N . ASP A 1 132 ? -19.575 2.652 -3.260 1.00 56.12 132 ASP A N 1
ATOM 1058 C CA . ASP A 1 132 ? -20.959 3.157 -3.296 1.00 56.12 132 ASP A CA 1
ATOM 1059 C C . ASP A 1 132 ? -22.014 2.116 -2.853 1.00 56.12 132 ASP A C 1
ATOM 1061 O O . ASP A 1 132 ? -23.198 2.438 -2.730 1.00 56.12 132 ASP A O 1
ATOM 1065 N N . ASN A 1 133 ? -21.611 0.870 -2.567 1.00 55.91 133 ASN A N 1
ATOM 1066 C CA . ASN A 1 133 ? -22.519 -0.214 -2.170 1.00 55.91 133 ASN A CA 1
ATOM 1067 C C . ASN A 1 133 ? -23.048 -0.076 -0.729 1.00 55.91 133 ASN A C 1
ATOM 1069 O O . ASN A 1 133 ? -23.895 -0.857 -0.301 1.00 55.91 133 ASN A O 1
ATOM 1073 N N . MET A 1 134 ? -22.653 0.969 0.007 1.00 50.03 134 MET A N 1
ATOM 1074 C CA . MET A 1 134 ? -23.270 1.379 1.281 1.00 50.03 134 MET A CA 1
ATOM 1075 C C . MET A 1 134 ? -24.640 2.073 1.096 1.00 50.03 134 MET A C 1
ATOM 1077 O O . MET A 1 134 ? -25.049 2.919 1.887 1.00 50.03 134 MET A O 1
ATOM 1081 N N . LYS A 1 135 ? -25.392 1.685 0.059 1.00 46.56 135 LYS A N 1
ATOM 1082 C CA . LYS A 1 135 ? -26.839 1.915 -0.070 1.00 46.56 135 LYS A CA 1
ATOM 1083 C C . LYS A 1 135 ? -27.647 0.623 0.021 1.00 46.56 135 LYS A C 1
ATOM 1085 O O . LYS A 1 135 ? -28.736 0.556 -0.526 1.00 46.56 135 LYS A O 1
ATOM 1090 N N . THR A 1 136 ? -27.184 -0.403 0.722 1.00 42.28 136 THR A N 1
ATOM 1091 C CA . THR A 1 136 ? -28.078 -1.506 1.089 1.00 42.28 136 THR A CA 1
ATOM 1092 C C . THR A 1 136 ? -27.763 -1.979 2.494 1.00 42.28 136 THR A C 1
ATOM 1094 O O . THR A 1 136 ? -26.735 -2.607 2.725 1.00 42.28 136 THR A O 1
ATOM 1097 N N . THR A 1 137 ? -28.659 -1.638 3.425 1.00 42.03 137 THR A N 1
ATOM 1098 C CA . THR A 1 13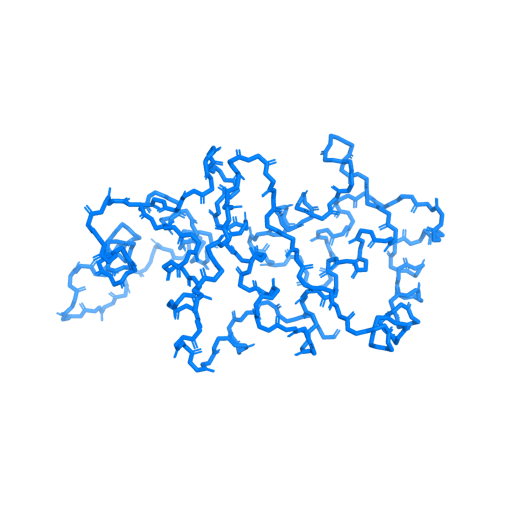7 ? -29.273 -2.605 4.349 1.00 42.03 137 THR A CA 1
ATOM 1099 C C . THR A 1 137 ? -28.579 -3.965 4.360 1.00 42.03 137 THR A C 1
ATOM 1101 O O . THR A 1 137 ? -28.988 -4.884 3.654 1.00 42.03 137 THR A O 1
ATOM 1104 N N . ILE A 1 138 ? -27.531 -4.106 5.170 1.00 47.12 138 ILE A N 1
ATOM 1105 C CA . ILE A 1 138 ? -27.180 -5.427 5.674 1.00 47.12 138 ILE A CA 1
ATOM 1106 C C . ILE A 1 138 ? -28.133 -5.638 6.846 1.00 47.12 138 ILE A C 1
ATOM 1108 O O . ILE A 1 138 ? -28.001 -4.985 7.882 1.00 47.12 138 ILE A O 1
ATOM 1112 N N . ASP A 1 139 ? -29.132 -6.496 6.641 1.00 43.12 139 ASP A N 1
ATOM 1113 C CA . ASP A 1 139 ? -30.022 -7.025 7.675 1.00 43.12 139 ASP A CA 1
ATOM 1114 C C . ASP A 1 139 ? -29.196 -7.791 8.725 1.00 43.12 139 ASP A C 1
ATOM 1116 O O . ASP A 1 139 ? -29.182 -9.019 8.774 1.00 43.12 139 ASP A O 1
ATOM 1120 N N . VAL A 1 140 ? -28.476 -7.074 9.587 1.00 48.50 140 VAL A N 1
ATOM 1121 C CA . VAL A 1 140 ? -27.873 -7.642 10.792 1.00 48.50 140 VAL A CA 1
ATOM 1122 C C . VAL A 1 140 ? -28.849 -7.387 11.928 1.00 48.50 140 VAL A C 1
ATOM 1124 O O . VAL A 1 140 ? -28.733 -6.409 12.665 1.00 48.50 140 VAL A O 1
ATOM 1127 N N . LYS A 1 141 ? -29.846 -8.270 12.055 1.00 47.22 141 LYS A N 1
ATOM 1128 C CA . LYS A 1 141 ? -30.876 -8.189 13.105 1.00 47.22 141 LYS A CA 1
ATOM 1129 C C . LYS A 1 141 ? -30.309 -8.139 14.533 1.00 47.22 141 LYS A C 1
ATOM 1131 O O . LYS A 1 141 ? -31.011 -7.659 15.415 1.00 47.22 141 LYS A O 1
ATOM 1136 N N . ASP A 1 142 ? -29.036 -8.495 14.738 1.00 47.88 142 ASP A N 1
ATOM 1137 C CA . ASP A 1 142 ? -28.452 -8.649 16.077 1.00 47.88 142 ASP A CA 1
ATOM 1138 C C . ASP A 1 142 ? -27.212 -7.780 16.384 1.00 47.88 142 ASP A C 1
ATOM 1140 O O . ASP A 1 142 ? -26.667 -7.881 17.481 1.00 47.88 142 ASP A O 1
ATOM 1144 N N . LYS A 1 143 ? -26.748 -6.894 15.482 1.00 51.94 143 LYS A N 1
ATOM 1145 C CA . LYS A 1 143 ? -25.589 -6.003 15.752 1.00 51.94 143 LYS A CA 1
ATOM 1146 C C . LYS A 1 143 ? -25.767 -4.600 15.166 1.00 51.94 143 LYS A C 1
ATOM 1148 O O . LYS A 1 143 ? -25.135 -4.239 14.174 1.00 51.94 143 LYS A O 1
ATOM 1153 N N . LYS A 1 144 ? -26.601 -3.787 15.825 1.00 50.97 144 LYS A N 1
ATOM 1154 C CA . LYS A 1 144 ? -26.862 -2.372 15.478 1.00 50.97 144 LYS A CA 1
ATOM 1155 C C . LYS A 1 144 ? -25.602 -1.498 15.384 1.00 50.97 144 LYS A C 1
ATOM 1157 O O . LYS A 1 144 ? -25.640 -0.473 14.720 1.00 50.97 144 LYS A O 1
ATOM 1162 N N . GLU A 1 145 ? -24.499 -1.885 16.024 1.00 50.56 145 GLU A N 1
ATOM 1163 C CA . GLU A 1 145 ? -23.251 -1.114 15.997 1.00 50.56 145 GLU A CA 1
ATOM 1164 C C . GLU A 1 145 ? -22.443 -1.301 14.705 1.00 50.56 145 GLU A C 1
ATOM 1166 O O . GLU A 1 145 ? -21.650 -0.439 14.388 1.00 50.56 145 GLU A O 1
ATOM 1171 N N . ILE A 1 146 ? -22.649 -2.351 13.901 1.00 61.72 146 ILE A N 1
ATOM 1172 C CA . ILE A 1 146 ? -21.847 -2.585 12.673 1.00 61.72 146 ILE A CA 1
ATOM 1173 C C . ILE A 1 146 ? -22.595 -2.108 11.411 1.00 61.72 146 ILE A C 1
ATOM 1175 O O . ILE A 1 146 ? -22.085 -2.176 10.297 1.00 61.72 146 ILE A O 1
ATOM 1179 N N . SER A 1 147 ? -23.814 -1.577 11.553 1.00 66.44 147 SER A N 1
ATOM 1180 C CA . SER A 1 147 ? -24.642 -1.168 10.409 1.00 66.44 147 SER A CA 1
ATOM 1181 C C . SER A 1 147 ? -24.187 0.130 9.729 1.00 66.44 147 SER A C 1
ATOM 1183 O O . SER A 1 147 ? -24.835 0.581 8.788 1.00 66.44 147 SER A O 1
ATOM 1185 N N . SER A 1 148 ? -23.109 0.758 10.201 1.00 78.50 148 SER A N 1
ATOM 1186 C CA . SER A 1 148 ? -22.512 1.950 9.598 1.00 78.50 148 SER A CA 1
ATOM 1187 C C . SER A 1 148 ? -20.994 1.805 9.502 1.00 78.50 148 SER A C 1
ATOM 1189 O O . SER A 1 148 ? -20.380 1.072 10.276 1.00 78.50 148 SER A O 1
ATOM 1191 N N . ILE A 1 149 ? -20.381 2.538 8.566 1.00 82.06 149 ILE A N 1
ATOM 1192 C CA . ILE A 1 149 ? -18.916 2.622 8.435 1.00 82.06 149 ILE A CA 1
ATOM 1193 C C . ILE A 1 149 ? -18.285 3.034 9.771 1.00 82.06 149 ILE A C 1
ATOM 1195 O O . ILE A 1 149 ? -17.314 2.423 10.207 1.00 82.06 149 ILE A O 1
ATOM 1199 N N . SER A 1 150 ? -18.881 4.024 10.441 1.00 85.19 150 SER A N 1
ATOM 1200 C CA . SER A 1 150 ? -18.375 4.543 11.713 1.00 85.19 150 SER A CA 1
ATOM 1201 C C . SER A 1 150 ? -18.434 3.511 12.833 1.00 85.19 150 SER A C 1
ATOM 1203 O O . SER A 1 150 ? -17.473 3.327 13.573 1.00 85.19 150 SER A O 1
ATOM 1205 N N . GLY A 1 151 ? -19.528 2.761 12.918 1.00 84.50 151 GLY A N 1
ATOM 1206 C CA . GLY A 1 151 ? -19.664 1.737 13.939 1.00 84.50 151 GLY A CA 1
ATOM 1207 C C . GLY A 1 151 ? -18.785 0.499 13.689 1.00 84.50 151 GLY A C 1
ATOM 1208 O O . GLY A 1 151 ? -18.211 -0.056 14.628 1.00 84.50 151 GLY A O 1
ATOM 1209 N N . ALA A 1 152 ? -18.561 0.131 12.420 1.00 84.56 152 ALA A N 1
ATOM 1210 C CA . ALA A 1 152 ? -17.554 -0.864 12.055 1.00 84.56 152 ALA A CA 1
ATOM 1211 C C . ALA A 1 152 ? -16.132 -0.401 12.426 1.00 84.56 152 ALA A C 1
ATOM 1213 O O . ALA A 1 152 ? -15.370 -1.175 13.004 1.00 84.56 152 ALA A O 1
ATOM 1214 N N . ALA A 1 153 ? -15.790 0.864 12.161 1.00 87.88 153 ALA A N 1
ATOM 1215 C CA . ALA A 1 153 ? -14.506 1.438 12.553 1.00 87.88 153 ALA A CA 1
ATOM 1216 C C . ALA A 1 153 ? -14.325 1.468 14.080 1.00 87.88 153 ALA A C 1
ATOM 1218 O O . ALA A 1 153 ? -13.262 1.094 14.567 1.00 87.88 153 ALA A O 1
ATOM 1219 N N . ALA A 1 154 ? -15.367 1.815 14.841 1.00 88.81 154 ALA A N 1
ATOM 1220 C CA . ALA A 1 154 ? -15.337 1.790 16.304 1.00 88.81 154 ALA A CA 1
ATOM 1221 C C . ALA A 1 154 ? -15.074 0.378 16.865 1.00 88.81 154 ALA A C 1
ATOM 1223 O O . ALA A 1 154 ? -14.313 0.219 17.818 1.00 88.81 154 ALA A O 1
ATOM 1224 N N . CYS A 1 155 ? -15.642 -0.663 16.244 1.00 88.50 155 CYS A N 1
ATOM 1225 C CA . CYS A 1 155 ? -15.340 -2.052 16.597 1.00 88.50 155 CYS A CA 1
ATOM 1226 C C . CYS A 1 155 ? -13.871 -2.417 16.340 1.00 88.50 155 CYS A C 1
ATOM 1228 O O . CYS A 1 155 ? -13.272 -3.111 17.156 1.00 88.50 155 CYS A O 1
ATOM 1230 N N . VAL A 1 156 ? -13.289 -1.947 15.230 1.00 88.81 156 VAL A N 1
ATOM 1231 C CA . VAL A 1 156 ? -11.860 -2.153 14.944 1.00 88.81 156 VAL A CA 1
ATOM 1232 C C . VAL A 1 156 ? -10.993 -1.426 15.970 1.00 88.81 156 VAL A C 1
ATOM 1234 O O . VAL A 1 156 ? -10.067 -2.038 16.494 1.00 88.81 156 VAL A O 1
ATOM 1237 N N . MET A 1 157 ? -11.311 -0.168 16.297 1.00 92.12 157 MET A N 1
ATOM 1238 C CA . MET A 1 157 ? -10.588 0.602 17.317 1.00 92.12 157 MET A CA 1
ATOM 1239 C C . MET A 1 157 ? -10.564 -0.143 18.651 1.00 92.12 157 MET A C 1
ATOM 1241 O O . MET A 1 157 ? -9.489 -0.387 19.177 1.00 92.12 157 MET A O 1
ATOM 1245 N N . LYS A 1 158 ? -11.719 -0.616 19.133 1.00 90.56 158 LYS A N 1
ATOM 1246 C CA . LYS A 1 158 ? -11.838 -1.336 20.411 1.00 90.56 158 LYS A CA 1
ATOM 1247 C C . LYS A 1 158 ? -10.974 -2.605 20.513 1.00 90.56 158 LYS A C 1
ATOM 1249 O O . LYS A 1 158 ? -10.639 -3.026 21.613 1.00 90.56 158 LYS A O 1
ATOM 1254 N N . GLU A 1 159 ? -10.668 -3.250 19.390 1.00 90.12 159 GLU A N 1
ATOM 1255 C CA . GLU A 1 159 ? -9.839 -4.466 19.354 1.00 90.12 159 GLU A CA 1
ATOM 1256 C C . GLU A 1 159 ? -8.343 -4.158 19.156 1.00 90.12 159 GLU A C 1
ATOM 1258 O O . GLU A 1 159 ? -7.461 -4.918 19.577 1.00 90.12 159 GLU A O 1
ATOM 1263 N N . ALA A 1 160 ? -8.051 -3.069 18.447 1.00 91.31 160 ALA A N 1
ATOM 1264 C CA . ALA A 1 160 ? -6.708 -2.727 18.009 1.00 91.31 160 ALA A CA 1
ATOM 1265 C C . ALA A 1 160 ? -5.976 -1.804 18.990 1.00 91.31 160 ALA A C 1
ATOM 1267 O O . ALA A 1 160 ? -4.810 -2.077 19.275 1.00 91.31 160 ALA A O 1
ATOM 1268 N N . ASP A 1 161 ? -6.656 -0.766 19.480 1.00 93.31 161 ASP A N 1
ATOM 1269 C CA . ASP A 1 161 ? -6.167 0.220 20.448 1.00 93.31 161 ASP A CA 1
ATOM 1270 C C . ASP A 1 161 ? -6.143 -0.420 21.840 1.00 93.31 161 ASP A C 1
ATOM 1272 O O . ASP A 1 161 ? -7.175 -0.584 22.488 1.00 93.31 161 ASP A O 1
ATOM 1276 N N . LEU A 1 162 ? -4.969 -0.905 22.252 1.00 90.38 162 LEU A N 1
ATOM 1277 C CA . LEU A 1 162 ? -4.829 -1.664 23.497 1.00 90.38 162 LEU A CA 1
ATOM 1278 C C . LEU A 1 162 ? -4.607 -0.774 24.717 1.00 90.38 162 LEU A C 1
ATOM 1280 O O . LEU A 1 162 ? -4.747 -1.256 25.844 1.00 90.38 162 LEU A O 1
ATOM 1284 N N . ASP A 1 163 ? -4.175 0.464 24.497 1.00 91.44 163 ASP A N 1
ATOM 1285 C CA . ASP A 1 163 ? -3.860 1.423 25.550 1.00 91.44 163 ASP A CA 1
ATOM 1286 C C . ASP A 1 163 ? -4.907 2.538 25.694 1.00 91.44 163 ASP A C 1
ATOM 1288 O O . ASP A 1 163 ? -4.720 3.437 26.517 1.00 91.44 163 ASP A O 1
ATOM 1292 N N . ASP A 1 164 ? -6.024 2.428 24.965 1.00 90.81 164 ASP A N 1
ATOM 1293 C CA . ASP A 1 164 ? -7.140 3.379 24.933 1.00 90.81 164 ASP A CA 1
ATOM 1294 C C . ASP A 1 164 ? -6.674 4.810 24.593 1.00 90.81 164 ASP A C 1
ATOM 1296 O O . ASP A 1 164 ? -7.223 5.806 25.084 1.00 90.81 164 ASP A O 1
ATOM 1300 N N . SER A 1 165 ? -5.633 4.934 23.764 1.00 92.75 165 SER A N 1
ATOM 1301 C CA . SER A 1 165 ? -5.077 6.228 23.351 1.00 92.75 165 SER A CA 1
ATOM 1302 C C . SER A 1 165 ? -5.933 6.943 22.301 1.00 92.75 165 SER A C 1
ATOM 1304 O O . SER A 1 165 ? -5.788 8.152 22.099 1.00 92.75 165 SER A O 1
ATOM 1306 N N . GLY A 1 166 ? -6.847 6.223 21.647 1.00 92.00 166 GLY A N 1
ATOM 1307 C CA . GLY A 1 166 ? -7.640 6.685 20.511 1.00 92.00 166 GLY A CA 1
ATOM 1308 C C . GLY A 1 166 ? -6.904 6.593 19.171 1.00 92.00 166 GLY A C 1
ATOM 1309 O O . GLY A 1 166 ? -7.437 7.041 18.149 1.00 92.00 166 GLY A O 1
ATOM 1310 N N . GLU A 1 167 ? -5.695 6.027 19.151 1.00 93.62 167 GLU A N 1
ATOM 1311 C CA . GLU A 1 167 ? -4.810 5.972 17.990 1.00 93.62 167 GLU A CA 1
ATOM 1312 C C . GLU A 1 167 ? -4.125 4.602 17.915 1.00 93.62 167 GLU A C 1
ATOM 1314 O O . GLU A 1 167 ? -3.554 4.128 18.883 1.00 93.62 167 GLU A O 1
ATOM 1319 N N . ILE A 1 168 ? -4.128 3.960 16.747 1.00 93.31 168 ILE A N 1
ATOM 1320 C CA . ILE A 1 168 ? -3.467 2.664 16.567 1.00 93.31 168 ILE A CA 1
ATOM 1321 C C . ILE A 1 168 ? -2.065 2.898 16.007 1.00 93.31 168 ILE A C 1
ATOM 1323 O O . ILE A 1 168 ? -1.878 3.387 14.883 1.00 93.31 168 ILE A O 1
ATOM 1327 N N . SER A 1 169 ? -1.066 2.486 16.780 1.00 92.25 169 SER A N 1
ATOM 1328 C CA . SER A 1 169 ? 0.335 2.479 16.375 1.00 92.25 169 SER A CA 1
ATOM 1329 C C . SER A 1 169 ? 0.656 1.326 15.414 1.00 92.25 169 SER A C 1
ATOM 1331 O O . SER A 1 169 ? -0.035 0.305 15.351 1.00 92.25 169 SER A O 1
ATOM 1333 N N . TYR A 1 170 ? 1.791 1.420 14.708 1.00 91.00 170 TYR A N 1
ATOM 1334 C CA . TYR A 1 170 ? 2.273 0.318 13.862 1.00 91.00 170 TYR A CA 1
ATOM 1335 C C . TYR A 1 170 ? 2.401 -1.008 14.632 1.00 91.00 170 TYR A C 1
ATOM 1337 O O . TYR A 1 170 ? 2.106 -2.065 14.083 1.00 91.00 170 TYR A O 1
ATOM 1345 N N . LYS A 1 171 ? 2.819 -0.981 15.906 1.00 90.56 171 LYS A N 1
ATOM 1346 C CA . LYS A 1 171 ? 3.010 -2.203 16.706 1.00 90.56 171 LYS A CA 1
ATOM 1347 C C . LYS A 1 171 ? 1.689 -2.903 17.004 1.00 90.56 171 LYS A C 1
ATOM 1349 O O . LYS A 1 171 ? 1.620 -4.130 16.938 1.00 90.56 171 LYS A O 1
ATOM 1354 N N . GLU A 1 172 ? 0.651 -2.139 17.315 1.00 92.06 172 GLU A N 1
ATOM 1355 C CA . GLU A 1 172 ? -0.691 -2.672 17.552 1.00 92.06 172 GLU A CA 1
ATOM 1356 C C . GLU A 1 172 ? -1.293 -3.226 16.268 1.00 92.06 172 GLU A C 1
ATOM 1358 O O . GLU A 1 172 ? -1.777 -4.361 16.250 1.00 92.06 172 GLU A O 1
ATOM 1363 N N . PHE A 1 173 ? -1.151 -2.482 15.169 1.00 91.38 173 PHE A N 1
ATOM 1364 C CA . PHE A 1 173 ? -1.564 -2.941 13.850 1.00 91.38 173 PHE A CA 1
ATOM 1365 C C . PHE A 1 173 ? -0.832 -4.224 13.434 1.00 91.38 173 PHE A C 1
ATOM 1367 O O . PHE A 1 173 ? -1.457 -5.185 12.981 1.00 91.38 173 PHE A O 1
ATOM 1374 N N . GLN A 1 174 ? 0.488 -4.282 13.633 1.00 91.00 174 GLN A N 1
ATOM 1375 C CA . GLN A 1 174 ? 1.308 -5.453 13.337 1.00 91.00 174 GLN A CA 1
ATOM 1376 C C . GLN A 1 174 ? 0.874 -6.653 14.177 1.00 91.00 174 GLN A C 1
ATOM 1378 O O . GLN A 1 174 ? 0.697 -7.741 13.630 1.00 91.00 174 GLN A O 1
ATOM 1383 N N . ARG A 1 175 ? 0.660 -6.471 15.486 1.00 90.81 175 ARG A N 1
ATOM 1384 C CA . ARG A 1 175 ? 0.167 -7.528 16.380 1.00 90.81 175 ARG A CA 1
ATOM 1385 C C . ARG A 1 175 ? -1.150 -8.105 15.865 1.00 90.81 175 ARG A C 1
ATOM 1387 O O . ARG A 1 175 ? -1.257 -9.325 15.737 1.00 90.81 175 ARG A O 1
ATOM 1394 N N . LEU A 1 176 ? -2.120 -7.245 15.556 1.00 89.38 176 LEU A N 1
ATOM 1395 C CA . LEU A 1 176 ? -3.434 -7.654 15.061 1.00 89.38 176 LEU A CA 1
ATOM 1396 C C . LEU A 1 176 ? -3.304 -8.414 13.737 1.00 89.38 176 LEU A C 1
ATOM 1398 O O . LEU A 1 176 ? -3.799 -9.536 13.602 1.00 89.38 176 LEU A O 1
ATOM 1402 N N . CYS A 1 177 ? -2.550 -7.857 12.788 1.00 89.25 177 CYS A N 1
ATOM 1403 C CA . CYS A 1 177 ? -2.338 -8.488 11.494 1.00 89.25 177 CYS A CA 1
ATOM 1404 C C . CYS A 1 177 ? -1.624 -9.829 11.612 1.00 89.25 177 CYS A C 1
ATOM 1406 O O . CYS A 1 177 ? -1.961 -10.721 10.851 1.00 89.25 177 CYS A O 1
ATOM 1408 N N . MET A 1 178 ? -0.672 -10.009 12.535 1.00 87.19 178 MET A N 1
ATOM 1409 C CA . MET A 1 178 ? 0.072 -11.266 12.718 1.00 87.19 178 MET A CA 1
ATOM 1410 C C . MET A 1 178 ? -0.782 -12.392 13.316 1.00 87.19 178 MET A C 1
ATOM 1412 O O . MET A 1 178 ? -0.535 -13.563 13.032 1.00 87.19 178 MET A O 1
ATOM 1416 N N . GLN A 1 179 ? -1.803 -12.060 14.108 1.00 86.62 179 GLN A N 1
ATOM 1417 C CA . GLN A 1 179 ? -2.718 -13.043 14.702 1.00 86.62 179 GLN A CA 1
ATOM 1418 C C . GLN A 1 179 ? -3.750 -13.577 13.696 1.00 86.62 179 GLN A C 1
ATOM 1420 O O . GLN A 1 179 ? -4.274 -14.683 13.858 1.00 86.62 179 GLN A O 1
ATOM 1425 N N . PHE A 1 180 ? -4.019 -12.829 12.624 1.00 85.00 180 PHE A N 1
ATOM 1426 C CA . PHE A 1 180 ? -5.036 -13.184 11.642 1.00 85.00 180 PHE A CA 1
ATOM 1427 C C . PHE A 1 180 ? -4.549 -14.271 10.668 1.00 85.00 180 PHE A C 1
ATOM 1429 O O . PHE A 1 180 ? -3.815 -13.995 9.726 1.00 85.00 180 PHE A O 1
ATOM 1436 N N . ARG A 1 181 ? -4.918 -15.541 10.875 1.00 80.31 181 ARG A N 1
ATOM 1437 C CA . ARG A 1 181 ? -4.363 -16.676 10.095 1.00 80.31 181 ARG A CA 1
ATOM 1438 C C . ARG A 1 181 ? -4.535 -16.544 8.583 1.00 80.31 181 ARG A C 1
ATOM 1440 O O . ARG A 1 181 ? -3.645 -16.938 7.842 1.00 80.31 181 ARG A O 1
ATOM 1447 N N . GLU A 1 182 ? -5.651 -15.976 8.149 1.00 78.31 182 GLU A N 1
ATOM 1448 C CA . GLU A 1 182 ? -6.014 -15.861 6.736 1.00 78.31 182 GLU A CA 1
ATOM 1449 C C . GLU A 1 182 ? -5.511 -14.563 6.096 1.00 78.31 182 GLU A C 1
ATOM 1451 O O . GLU A 1 182 ? -5.887 -14.261 4.971 1.00 78.31 182 GLU A O 1
ATOM 1456 N N . PHE A 1 183 ? -4.655 -13.794 6.778 1.00 80.19 183 PHE A N 1
ATOM 1457 C CA . PHE A 1 183 ? -4.155 -12.505 6.295 1.00 80.19 183 PHE A CA 1
ATOM 1458 C C . PHE A 1 183 ? -3.673 -12.561 4.844 1.00 80.19 183 PHE A C 1
ATOM 1460 O O . PHE A 1 183 ? -4.136 -11.780 4.022 1.00 80.19 183 PHE A O 1
ATOM 1467 N N . ASP A 1 184 ? -2.842 -13.542 4.489 1.00 75.38 184 ASP A N 1
ATOM 1468 C CA . ASP A 1 184 ? -2.320 -13.677 3.126 1.00 75.38 184 ASP A CA 1
ATOM 1469 C C . ASP A 1 184 ? -3.401 -13.945 2.058 1.00 75.38 184 ASP A C 1
ATOM 1471 O O . ASP A 1 184 ? -3.164 -13.641 0.893 1.00 75.38 184 ASP A O 1
ATOM 1475 N N . ASN A 1 185 ? -4.590 -14.439 2.431 1.00 73.31 185 ASN A N 1
ATOM 1476 C CA . ASN A 1 185 ? -5.709 -14.660 1.504 1.00 73.31 185 ASN A CA 1
ATOM 1477 C C . ASN A 1 185 ? -6.486 -13.371 1.186 1.00 73.31 185 ASN A C 1
ATOM 1479 O O . ASN A 1 185 ? -7.127 -13.288 0.141 1.00 73.31 185 ASN A O 1
ATOM 1483 N N . TYR A 1 186 ? -6.457 -12.384 2.086 1.00 69.38 186 TYR A N 1
ATOM 1484 C CA . TYR A 1 186 ? -7.208 -11.127 1.951 1.00 69.38 186 TYR A CA 1
ATOM 1485 C C . TYR A 1 186 ? -6.330 -9.935 1.559 1.00 69.38 186 TYR A C 1
ATOM 1487 O O . TYR A 1 186 ? -6.841 -8.847 1.293 1.00 69.38 186 TYR A O 1
ATOM 1495 N N . VAL A 1 187 ? -5.010 -10.121 1.512 1.00 66.50 187 VAL A N 1
ATOM 1496 C CA . VAL A 1 187 ? -4.073 -9.097 1.052 1.00 66.50 187 VAL A CA 1
ATOM 1497 C C . VAL A 1 187 ? -3.967 -9.119 -0.469 1.00 66.50 187 VAL A C 1
ATOM 1499 O O . VAL A 1 187 ? -3.989 -10.176 -1.099 1.00 66.50 187 VAL A O 1
ATOM 1502 N N . PHE A 1 188 ? -3.828 -7.928 -1.060 1.00 65.12 188 PHE A N 1
ATOM 1503 C CA . PHE A 1 188 ? -3.597 -7.738 -2.489 1.00 65.12 188 PHE A CA 1
ATOM 1504 C C . PHE A 1 188 ? -2.424 -8.608 -2.945 1.00 65.12 188 PHE A C 1
ATOM 1506 O O . PHE A 1 188 ? -1.269 -8.307 -2.662 1.00 65.12 188 PHE A O 1
ATOM 1513 N N . THR A 1 189 ? -2.720 -9.708 -3.626 1.00 54.28 189 THR A N 1
ATOM 1514 C CA . THR A 1 189 ? -1.689 -10.587 -4.167 1.00 54.28 189 THR A CA 1
ATOM 1515 C C . THR A 1 189 ? -1.649 -10.363 -5.669 1.00 54.28 189 THR A C 1
ATOM 1517 O O . THR A 1 189 ? -2.684 -10.436 -6.333 1.00 54.28 189 THR A O 1
ATOM 1520 N N . VAL A 1 190 ? -0.475 -10.037 -6.205 1.00 49.56 190 VAL A N 1
ATOM 1521 C CA . VAL A 1 190 ? -0.274 -9.915 -7.655 1.00 49.56 190 VAL A CA 1
ATOM 1522 C C . VAL A 1 190 ? 0.176 -11.287 -8.171 1.00 49.56 190 VAL A C 1
ATOM 1524 O O . VAL A 1 190 ? 1.099 -11.879 -7.609 1.00 49.56 190 VAL A O 1
ATOM 1527 N N . VAL A 1 191 ? -0.530 -11.811 -9.181 1.00 42.28 191 VAL A N 1
ATOM 1528 C CA . VAL A 1 191 ? -0.305 -13.140 -9.798 1.00 42.28 191 VAL A CA 1
ATOM 1529 C C . VAL A 1 191 ? 0.944 -13.144 -10.679 1.00 42.28 191 VAL A C 1
ATOM 1531 O O . VAL A 1 191 ? 1.076 -12.203 -11.490 1.00 42.28 191 VAL A O 1
#

Organism: Naegleria lovaniensis (NCBI:txid51637)

Sequence (191 aa):
MGNYFKVNSSTKPEIPKLPKELLEELEKRHYKFFCTEFNARIDQFVNASQVTNIAALRFNPFKKTIVELFCSDPESGAMTFRDFLDMCSVFSPKAPREAKIIVIFMIFTATSKDNLLRQSDIENVIGRLVGDNMKTTIDVKDKKEISSISGAAACVMKEADLDDSGEISYKEFQRLCMQFREFDNYVFTVV

InterPro domains:
  IPR002048 EF-hand domain [PS50222] (156-183)
  IPR011992 EF-hand domain pair [SSF47473] (25-183)
  IPR018247 EF-Hand 1, calcium-binding site [PS00018] (161-173)
  IPR051433 Calcium and Integrin-Binding [PTHR45791] (36-185)

Radius of gyration: 18.34 Å; chains: 1; bounding box: 49×32×51 Å

Secondary structure (DSSP, 8-state):
--------TTS-PPPPPPPHHHHHHHHHHHHHHHHHHS---TTS-EEHHHHTTSTTTTT-TTHHHHHHHH-SBTTTTEE-HHHHHHHHHHSSTTS-HHHHHHHHHHHHTTT-SSS-B-HHHHHHHHHHHHGGGTTS----TT-TTSSSHHHHHHHHHHHH-SS--SSB-HHHHHHHHHH-TTHHHHS----

Foldseek 3Di:
DDPDDPPDQPDQPDQDFDDPVVLVVLCVVCQVVCCPQQVDHQPFWGALVSQCCPPLRVLPLLSSVLLCVLAPDNVRNTRHPVSVSRSQRLLALRGDLRSLLSSVLCSLCVVPPRSWHALVSQLVVVCSVCPPVLPDDPPPVPCPQCNHSSSVSVVVCVQQVPPPPRIHDSVSSVVVLVPDPCNSVPGRHDD

pLDDT: mean 78.98, std 16.97, range [24.72, 93.62]